Protein AF-A0A7C7A3R4-F1 (afdb_monomer)

Sequence (360 aa):
MLKSVQILVIKTVILSIIGATFTALFFKLKKKDFIFCIVISSLLIIAVLSLVYISYDIKAFDKPEYFGTLKAAPWLIGIWNKGLSQINELGQQLKDMSDGILAVFSKMDNIISTEKSMARVLHVSDIHNNPAAFDFMEQIIKNFNVDFVIDTGDITDYGTFLEDMVIKKLSQLPVDYVFVAGNHDSPKTLELLETIDNVTILNGEITTIKGISILGFSDPGSAAADIDSTSETDIMKLNLKIREKLYSLNQMPDILAVHNPKSTESISGLVPIILNGHVHKASLKEENNSLTINAGTTGAAGIRGIQCKGDTPYSAILLYFKKSENLEKPQLFAADIIKISNIKAGFQVERIFFEQEDVR

Secondary structure (DSSP, 8-state):
-HHHHHHHHHHHHHHHHHHHHHHHHHTT--HHHHHHHHHHHHHHHHHHHHHHHHH--GGGGGS----GGGGGHHHHHHIIIIIHHHHHHHHHHHHHHHHHHHHHHHHHHTTTTT-TTEEEEEEE---TT-HHHHHHHHHHHHHHT--EEEE-S---SS--TTTHHHHGGGGGSSSEEEE---SS--HHHHHHHTTSTTEEE-SSSEEEETTEEEEEE--GGGGSSSTT---HHHHHHHHHHHHHHHHH-SS--SEEEES-GGGGTTTBTTBSEEEE-SS---EEEEETTEEEEE---TTTTHHHHTTSS----EEEEEEEEE--TT-SS-EEEEEEEEEE--TTT-EEEEEEE-------

pLDDT: mean 80.14, std 15.33, range [35.78, 98.62]

Foldseek 3Di:
DVVVVVVVVVVVVVVLVVVLVVVCVVVVDDPVVSVVSVVVSVVVVCVVVVVCVVPDDPCVVVPDCDDDQCNCVVVLVVCVVPLVVVLVLLLVLVVVCLVVVLVVVVVVCVVPVPDPFKAKEKEAEQQQLRLSLLSVVLSCCVSVVHAEYEYLENNHNQQHPSSLVSVVSVLVRPHAYEYAYEQNHAVVNVVSQVVRPRYDYAPQDWDADSQATEHEHHQPNRHDNGGPPHDPVSLCVLLVSNVVSLVPDPDAGQEYRHADVSSCPVVQQSHQEYEYEDVLDFDWDHDNNHIYTYFRHSNLNPVVNVVDPAQSWRWMKMWMWGDDPPDPGTDTAKIWIWTGRDSPPDIDIDMDGDDDPDPD

Mean predicted aligned error: 12.9 Å

Solvent-accessible surface area (backbone atoms only — not comparable to full-atom values): 19155 Å² total; per-residue (Å²): 110,73,69,61,53,51,52,49,55,52,51,54,52,52,52,50,53,50,52,53,51,52,52,40,63,74,69,67,55,53,76,69,58,48,53,50,52,52,53,53,52,50,52,51,50,51,51,52,52,47,51,49,58,74,71,58,58,77,71,51,71,82,62,72,87,52,70,74,90,50,49,55,53,69,54,53,57,45,42,62,65,49,42,59,58,52,37,55,52,49,57,55,48,48,62,60,42,45,62,58,48,51,59,57,42,55,63,57,36,75,78,58,76,82,58,94,50,58,48,31,37,37,33,33,11,27,24,27,60,28,69,56,32,54,60,53,48,51,48,50,37,65,76,64,61,40,57,31,36,41,33,17,18,17,55,32,70,74,38,46,85,82,57,53,72,56,59,60,55,58,72,70,50,98,40,46,36,35,36,16,40,8,37,27,20,16,61,63,47,49,60,52,46,70,74,32,91,50,47,46,78,29,76,70,50,78,47,72,56,98,68,43,34,34,29,18,39,49,27,70,12,17,78,36,94,53,66,71,66,60,46,75,67,48,41,52,50,49,28,52,51,52,52,54,51,59,73,72,45,95,64,79,45,54,30,40,36,27,8,53,60,81,39,43,69,89,45,58,52,73,39,50,27,36,40,22,19,80,74,59,53,65,47,78,48,78,43,70,83,10,40,38,37,28,17,6,8,30,15,23,62,14,69,57,28,78,73,44,98,56,76,53,34,30,19,32,28,41,36,33,25,40,43,51,96,90,42,97,47,54,41,66,40,35,38,33,46,39,39,39,53,40,98,87,73,53,78,46,76,49,79,46,78,49,84,71,87,77,86,126

Radius of gyration: 29.55 Å; Cα contacts (8 Å, |Δi|>4): 620; chains: 1; bounding box: 67×34×101 Å

Structure (mmCIF, N/CA/C/O backbone):
data_AF-A0A7C7A3R4-F1
#
_entry.id   AF-A0A7C7A3R4-F1
#
loop_
_atom_site.group_PDB
_atom_site.id
_atom_site.type_symbol
_atom_site.label_atom_id
_atom_site.label_alt_id
_atom_site.label_comp_id
_atom_site.label_asym_id
_atom_site.label_entity_id
_atom_site.label_seq_id
_atom_site.pdbx_PDB_ins_code
_atom_site.Cartn_x
_atom_site.Cartn_y
_atom_site.Cartn_z
_atom_site.occupancy
_atom_site.B_iso_or_equiv
_atom_site.auth_seq_id
_atom_site.auth_comp_id
_atom_site.auth_asym_id
_atom_site.auth_atom_id
_atom_site.pdbx_PDB_model_num
ATOM 1 N N . MET A 1 1 ? 34.053 -6.103 -30.815 1.00 57.53 1 MET A N 1
ATOM 2 C CA . MET A 1 1 ? 33.780 -4.766 -31.391 1.00 57.53 1 MET A CA 1
ATOM 3 C C . MET A 1 1 ? 34.768 -4.379 -32.496 1.00 57.53 1 MET A C 1
ATOM 5 O O . MET A 1 1 ? 34.323 -4.171 -33.616 1.00 57.53 1 MET A O 1
ATOM 9 N N . LEU A 1 2 ? 36.088 -4.360 -32.242 1.00 64.50 2 LEU A N 1
ATOM 10 C CA . LEU A 1 2 ? 37.103 -3.895 -33.212 1.00 64.50 2 LEU A CA 1
ATOM 11 C C . LEU A 1 2 ? 37.061 -4.617 -34.579 1.00 64.50 2 LEU A C 1
ATOM 13 O O . LEU A 1 2 ? 37.096 -3.970 -35.621 1.00 64.50 2 LEU A O 1
ATOM 17 N N . LYS A 1 3 ? 36.897 -5.950 -34.581 1.00 72.88 3 LYS A N 1
ATOM 18 C CA . LYS A 1 3 ? 36.765 -6.752 -35.815 1.00 72.88 3 LYS A CA 1
ATOM 19 C C . LYS A 1 3 ? 35.529 -6.380 -36.645 1.00 72.88 3 LYS A C 1
ATOM 21 O O . LYS A 1 3 ? 35.614 -6.322 -37.865 1.00 72.88 3 LYS A O 1
ATOM 26 N N . SER A 1 4 ? 34.393 -6.110 -36.003 1.00 71.31 4 SER A N 1
ATOM 27 C CA . SER A 1 4 ? 33.142 -5.771 -36.697 1.00 71.31 4 SER A CA 1
ATOM 28 C C . SER A 1 4 ? 33.230 -4.405 -37.381 1.00 71.31 4 SER A C 1
ATOM 30 O O . SER A 1 4 ? 32.786 -4.258 -38.516 1.00 71.31 4 SER A O 1
ATOM 32 N N . VAL A 1 5 ? 33.875 -3.435 -36.724 1.00 74.88 5 VAL A N 1
ATOM 33 C CA . VAL A 1 5 ? 34.141 -2.102 -37.289 1.00 74.88 5 VAL A CA 1
ATOM 34 C C . VAL A 1 5 ? 35.107 -2.194 -38.472 1.00 74.88 5 VAL A C 1
ATOM 36 O O . VAL A 1 5 ? 34.843 -1.618 -39.522 1.00 74.88 5 VAL A O 1
ATOM 39 N N . GLN A 1 6 ? 36.183 -2.979 -38.352 1.00 76.06 6 GLN A N 1
ATOM 40 C CA . GLN A 1 6 ? 37.125 -3.209 -39.454 1.00 76.06 6 GLN A CA 1
ATOM 41 C C . GLN A 1 6 ? 36.442 -3.829 -40.680 1.00 76.06 6 GLN A C 1
ATOM 43 O O . GLN A 1 6 ? 36.659 -3.375 -41.801 1.00 76.06 6 GLN A O 1
ATOM 48 N N . ILE A 1 7 ? 35.573 -4.825 -40.475 1.00 81.38 7 ILE A N 1
ATOM 49 C CA . ILE A 1 7 ? 34.812 -5.456 -41.561 1.00 81.38 7 ILE A CA 1
ATOM 50 C C . ILE A 1 7 ? 33.879 -4.446 -42.238 1.00 81.38 7 ILE A C 1
ATOM 52 O O . ILE A 1 7 ? 33.785 -4.443 -43.465 1.00 81.38 7 ILE A O 1
ATOM 56 N N . LEU A 1 8 ? 33.206 -3.588 -41.464 1.00 79.06 8 LEU A N 1
ATOM 57 C CA . LEU A 1 8 ? 32.327 -2.555 -42.008 1.00 79.06 8 LEU A CA 1
ATOM 58 C C . LEU A 1 8 ? 33.113 -1.561 -42.870 1.00 79.06 8 LEU A C 1
ATOM 60 O O . LEU A 1 8 ? 32.740 -1.336 -44.015 1.00 79.06 8 LEU A O 1
ATOM 64 N N . VAL A 1 9 ? 34.235 -1.037 -42.365 1.00 80.62 9 VAL A N 1
ATOM 65 C CA . VAL A 1 9 ? 35.088 -0.090 -43.104 1.00 80.62 9 VAL A CA 1
ATOM 66 C C . VAL A 1 9 ? 35.589 -0.708 -44.411 1.00 80.62 9 VAL A C 1
ATOM 68 O O . VAL A 1 9 ? 35.461 -0.091 -45.467 1.00 80.62 9 VAL A O 1
ATOM 71 N N . ILE A 1 10 ? 36.088 -1.948 -44.370 1.00 83.06 10 ILE A N 1
ATOM 72 C CA . ILE A 1 10 ? 36.570 -2.653 -45.567 1.0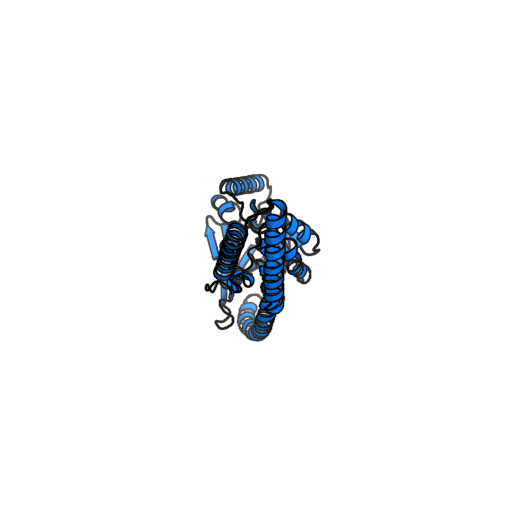0 83.06 10 ILE A CA 1
ATOM 73 C C . ILE A 1 10 ? 35.439 -2.836 -46.589 1.00 83.06 10 ILE A C 1
ATOM 75 O O . ILE A 1 10 ? 35.627 -2.537 -47.769 1.00 83.06 10 ILE A O 1
ATOM 79 N N . LYS A 1 11 ? 34.250 -3.277 -46.153 1.00 83.06 11 LYS A N 1
ATOM 80 C CA . LYS A 1 11 ? 33.089 -3.445 -47.044 1.00 83.06 11 LYS A CA 1
ATOM 81 C C . LYS A 1 11 ? 32.663 -2.125 -47.682 1.00 83.06 11 LYS A C 1
ATOM 83 O O . LYS A 1 11 ? 32.420 -2.098 -48.886 1.00 83.06 11 LYS A O 1
ATOM 88 N N . THR A 1 12 ? 32.611 -1.041 -46.909 1.00 81.50 12 THR A N 1
ATOM 89 C CA . THR A 1 12 ? 32.225 0.286 -47.407 1.00 81.50 12 THR A CA 1
ATOM 90 C C . THR A 1 12 ? 33.220 0.804 -48.443 1.00 81.50 12 THR A C 1
ATOM 92 O O . THR A 1 12 ? 32.803 1.313 -49.483 1.00 81.50 12 THR A O 1
ATOM 95 N N . VAL A 1 13 ? 34.526 0.619 -48.221 1.00 81.06 13 VAL A N 1
ATOM 96 C CA . VAL A 1 13 ? 35.567 1.001 -49.191 1.00 81.06 13 VAL A CA 1
ATOM 97 C C . VAL A 1 13 ? 35.437 0.193 -50.485 1.00 81.06 13 VAL A C 1
ATOM 99 O O . VAL A 1 13 ? 35.436 0.777 -51.568 1.00 81.06 13 VAL A O 1
ATOM 102 N N . ILE A 1 14 ? 35.256 -1.130 -50.396 1.00 84.69 14 ILE A N 1
ATOM 103 C CA . ILE A 1 14 ? 35.092 -1.997 -51.575 1.00 84.69 14 ILE A CA 1
ATOM 104 C C . ILE 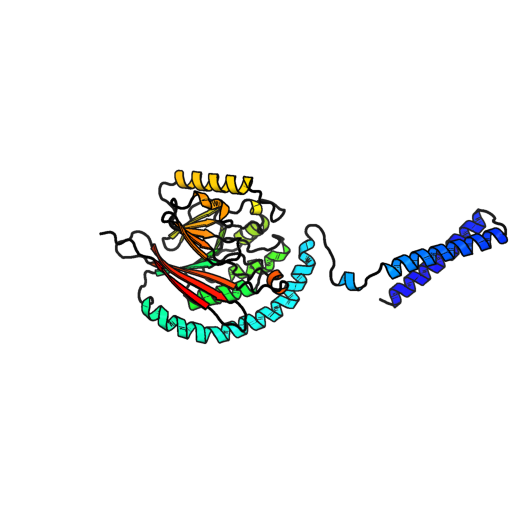A 1 14 ? 33.848 -1.601 -52.382 1.00 84.69 14 ILE A C 1
ATOM 106 O O . ILE A 1 14 ? 33.938 -1.407 -53.593 1.00 84.69 14 ILE A O 1
ATOM 110 N N . LEU A 1 15 ? 32.699 -1.433 -51.721 1.00 83.50 15 LEU A N 1
ATOM 111 C CA . LEU A 1 15 ? 31.449 -1.024 -52.372 1.00 83.50 15 LEU A CA 1
ATOM 112 C C . LEU A 1 15 ? 31.576 0.342 -53.051 1.00 83.50 15 LEU A C 1
ATOM 114 O O . LEU A 1 15 ? 31.077 0.527 -54.159 1.00 83.50 15 LEU A O 1
ATOM 118 N N . SER A 1 16 ? 32.295 1.272 -52.424 1.00 78.25 16 SER A N 1
ATOM 119 C CA . SER A 1 16 ? 32.530 2.606 -52.978 1.00 78.25 16 SER A CA 1
ATOM 120 C C . SER A 1 16 ? 33.387 2.563 -54.243 1.00 78.25 16 SER A C 1
ATOM 122 O O . SER A 1 16 ? 33.065 3.229 -55.225 1.00 78.25 16 SER A O 1
ATOM 124 N N . ILE A 1 17 ? 34.439 1.736 -54.261 1.00 80.25 17 ILE A N 1
ATOM 125 C CA . ILE A 1 17 ? 35.285 1.535 -55.448 1.00 80.25 17 ILE A CA 1
ATOM 126 C C . ILE A 1 17 ? 34.476 0.901 -56.586 1.00 80.25 17 ILE A C 1
ATOM 128 O O . ILE A 1 17 ? 34.570 1.347 -57.733 1.00 80.25 17 ILE A O 1
ATOM 132 N N . ILE A 1 18 ? 33.653 -0.106 -56.281 1.00 84.56 18 ILE A N 1
ATOM 133 C CA . ILE A 1 18 ? 32.793 -0.770 -57.271 1.00 84.56 18 ILE A CA 1
ATOM 134 C C . ILE A 1 18 ? 31.778 0.224 -57.850 1.00 84.56 18 ILE A C 1
ATOM 136 O O . ILE A 1 18 ? 31.660 0.326 -59.071 1.00 84.56 18 ILE A O 1
ATOM 140 N N . GLY A 1 19 ? 31.098 1.000 -57.002 1.00 80.88 19 GLY A N 1
ATOM 141 C CA . GLY A 1 19 ? 30.127 2.010 -57.430 1.00 80.88 19 GLY A CA 1
ATOM 142 C C . GLY A 1 19 ? 30.752 3.114 -58.288 1.00 80.88 19 GLY A C 1
ATOM 143 O O . GLY A 1 19 ? 30.212 3.460 -59.342 1.00 80.88 19 GLY A O 1
ATOM 144 N N . ALA A 1 20 ? 31.927 3.616 -57.896 1.00 74.94 20 ALA A N 1
ATOM 145 C CA . ALA A 1 20 ? 32.662 4.618 -58.669 1.00 74.94 20 ALA A CA 1
ATOM 146 C C . ALA A 1 20 ? 33.096 4.077 -60.042 1.00 74.94 20 ALA A C 1
ATOM 148 O O . ALA A 1 20 ? 32.944 4.758 -61.057 1.00 74.94 20 ALA A O 1
ATOM 149 N N . THR A 1 21 ? 33.577 2.831 -60.090 1.00 77.19 21 THR A N 1
ATOM 150 C CA . THR A 1 21 ? 33.995 2.169 -61.336 1.00 77.19 21 THR A CA 1
ATOM 151 C C . THR A 1 21 ? 32.805 1.924 -62.264 1.00 77.19 21 THR A C 1
ATOM 153 O O . THR A 1 21 ? 32.879 2.225 -63.455 1.00 77.19 21 THR A O 1
ATOM 156 N N . PHE A 1 22 ? 31.681 1.440 -61.728 1.00 82.19 22 PHE A N 1
ATOM 157 C CA . PHE A 1 22 ? 30.455 1.212 -62.493 1.00 82.19 22 PHE A CA 1
ATOM 158 C C . PHE A 1 22 ? 29.908 2.512 -63.096 1.00 82.19 22 PHE A C 1
ATOM 160 O O . PHE A 1 22 ? 29.629 2.577 -64.292 1.00 82.19 22 PHE A O 1
ATOM 167 N N . THR A 1 23 ? 29.841 3.577 -62.293 1.00 77.81 23 THR A N 1
ATOM 168 C CA . THR A 1 23 ? 29.380 4.900 -62.740 1.00 77.81 23 THR A CA 1
ATOM 169 C C . THR A 1 23 ? 30.282 5.458 -63.844 1.00 77.81 23 THR A C 1
ATOM 171 O O . THR A 1 23 ? 29.799 5.971 -64.853 1.00 77.81 23 THR A O 1
ATOM 174 N N . ALA A 1 24 ? 31.599 5.302 -63.707 1.00 74.38 24 ALA A N 1
ATOM 175 C CA . ALA A 1 24 ? 32.553 5.772 -64.704 1.00 74.38 24 ALA A CA 1
ATOM 176 C C . ALA A 1 24 ? 32.455 5.039 -66.047 1.00 74.38 24 ALA A C 1
ATOM 178 O O . ALA A 1 24 ? 32.579 5.670 -67.100 1.00 74.38 24 ALA A O 1
ATOM 179 N N . LEU A 1 25 ? 32.206 3.726 -66.010 1.00 78.69 25 LEU A N 1
ATOM 180 C CA . LEU A 1 25 ? 31.975 2.915 -67.203 1.00 78.69 25 LEU A CA 1
ATOM 181 C C . LEU A 1 25 ? 30.650 3.277 -67.883 1.00 78.69 25 LEU A C 1
ATOM 183 O O . LEU A 1 25 ? 30.613 3.402 -69.107 1.00 78.69 25 LEU A O 1
ATOM 187 N N . PHE A 1 26 ? 29.588 3.501 -67.104 1.00 81.88 26 PHE A N 1
ATOM 188 C CA . PHE A 1 26 ? 28.264 3.850 -67.622 1.00 81.88 26 PHE A CA 1
ATOM 189 C C . PHE A 1 26 ? 28.257 5.207 -68.344 1.00 81.88 26 PHE A C 1
ATOM 191 O O . PHE A 1 26 ? 27.720 5.324 -69.444 1.00 81.88 26 PHE A O 1
ATOM 198 N N . PHE A 1 27 ? 28.919 6.220 -67.774 1.00 81.25 27 PHE A N 1
ATOM 199 C CA . PHE A 1 27 ? 28.957 7.579 -68.329 1.00 81.25 27 PHE A CA 1
ATOM 200 C C . PHE A 1 27 ? 30.129 7.854 -69.290 1.00 81.25 27 PHE A C 1
ATOM 202 O O . PHE A 1 27 ? 30.255 8.975 -69.780 1.00 81.25 27 PHE A O 1
ATOM 209 N N . LYS A 1 28 ? 30.983 6.859 -69.589 1.00 80.31 28 LYS A N 1
ATOM 210 C CA . LYS A 1 28 ? 32.159 6.988 -70.481 1.00 80.31 28 LYS A CA 1
ATOM 211 C C . LYS A 1 28 ? 33.040 8.209 -70.153 1.00 80.31 28 LYS A C 1
ATOM 213 O O . LYS A 1 28 ? 33.447 8.961 -71.042 1.00 80.31 28 LYS A O 1
ATOM 218 N N . LEU A 1 29 ? 33.321 8.419 -68.866 1.00 76.81 29 LEU A N 1
ATOM 219 C CA . LEU A 1 29 ? 34.055 9.593 -68.381 1.00 76.81 29 LEU A CA 1
ATOM 220 C C . LEU A 1 29 ? 35.504 9.629 -68.900 1.00 76.81 29 LEU A C 1
ATOM 222 O O . LEU A 1 29 ? 36.170 8.598 -69.032 1.00 76.81 29 LEU A O 1
ATOM 226 N N . LYS A 1 30 ? 36.031 10.833 -69.163 1.00 79.25 30 LYS A N 1
ATOM 227 C CA . LYS A 1 30 ? 37.451 11.017 -69.508 1.00 79.25 30 LYS A CA 1
ATOM 228 C C . LYS A 1 30 ? 38.319 10.765 -68.268 1.00 79.25 30 LYS A C 1
ATOM 230 O O . LYS A 1 30 ? 37.888 10.984 -67.139 1.00 79.25 30 LYS A O 1
ATOM 235 N N . LYS A 1 31 ? 39.589 10.377 -68.465 1.00 75.50 31 LYS A N 1
ATOM 236 C CA . LYS A 1 31 ? 40.527 10.044 -67.365 1.00 75.50 31 LYS A CA 1
ATOM 237 C C . LYS A 1 31 ? 40.628 11.126 -66.275 1.00 75.50 31 LYS A C 1
ATOM 239 O O . LYS A 1 31 ? 40.792 10.784 -65.112 1.00 75.50 31 LYS A O 1
ATOM 244 N N . LYS A 1 32 ? 40.531 12.411 -66.639 1.00 76.69 32 LYS A N 1
ATOM 245 C CA . LYS A 1 32 ? 40.580 13.533 -65.682 1.00 76.69 32 LYS A CA 1
ATOM 246 C C . LYS A 1 32 ? 39.324 13.604 -64.804 1.00 76.69 32 LYS A C 1
ATOM 248 O O . LYS A 1 32 ? 39.450 13.736 -63.591 1.00 76.69 32 LYS A O 1
ATOM 253 N N . ASP A 1 33 ? 38.149 13.435 -65.403 1.00 76.94 33 ASP A N 1
ATOM 254 C CA . ASP A 1 33 ? 36.859 13.478 -64.701 1.00 76.94 33 ASP A CA 1
ATOM 255 C C . ASP A 1 33 ? 36.708 12.270 -63.765 1.00 76.94 33 ASP A C 1
ATOM 257 O O . ASP A 1 33 ? 36.219 12.393 -62.647 1.00 76.94 33 ASP A O 1
ATOM 261 N N . PHE A 1 34 ? 37.239 11.113 -64.175 1.00 76.00 34 PHE A N 1
ATOM 262 C CA . PHE A 1 34 ? 37.281 9.908 -63.346 1.00 76.00 34 PHE A CA 1
ATOM 263 C C . PHE A 1 34 ? 38.105 10.089 -62.063 1.00 76.00 34 PHE A C 1
ATOM 265 O O . PHE A 1 34 ? 37.649 9.730 -60.977 1.00 76.00 34 PHE A O 1
ATOM 272 N N . ILE A 1 35 ? 39.300 10.684 -62.170 1.00 77.88 35 ILE A N 1
ATOM 273 C CA . ILE A 1 35 ? 40.152 10.970 -61.005 1.00 77.88 35 ILE A CA 1
ATOM 274 C C . ILE A 1 35 ? 39.441 11.945 -60.059 1.00 77.88 35 ILE A C 1
ATOM 276 O O . ILE A 1 35 ? 39.448 11.739 -58.847 1.00 77.88 35 ILE A O 1
ATOM 280 N N . PHE A 1 36 ? 38.777 12.967 -60.603 1.00 80.62 36 PHE A N 1
ATOM 281 C CA . PHE A 1 36 ? 38.034 13.940 -59.803 1.00 80.62 36 PHE A CA 1
ATOM 282 C C . PHE A 1 36 ? 36.870 13.293 -59.032 1.00 80.62 36 PHE A C 1
ATOM 284 O O . PHE A 1 36 ? 36.724 13.524 -57.831 1.00 80.62 36 PHE A O 1
ATOM 291 N N . CYS A 1 37 ? 36.103 12.403 -59.672 1.00 76.81 37 CYS A N 1
ATOM 292 C CA . CYS A 1 37 ? 35.034 11.645 -59.017 1.00 76.81 37 CYS A CA 1
ATOM 293 C C . CYS A 1 37 ? 35.547 10.735 -57.890 1.00 76.81 37 CYS A C 1
ATOM 295 O O . CYS A 1 37 ? 34.909 10.660 -56.839 1.00 76.81 37 CYS A O 1
ATOM 297 N N . ILE A 1 38 ? 36.695 10.070 -58.070 1.00 79.31 38 ILE A N 1
ATOM 298 C CA . ILE A 1 38 ? 37.307 9.236 -57.019 1.00 79.31 38 ILE A CA 1
ATOM 299 C C . ILE A 1 38 ? 37.697 10.087 -55.808 1.00 79.31 38 ILE A C 1
ATOM 301 O O . ILE A 1 38 ? 37.416 9.699 -54.672 1.00 79.31 38 ILE A O 1
ATOM 305 N N . VAL A 1 39 ? 38.323 11.244 -56.039 1.00 81.94 39 VAL A N 1
ATOM 306 C CA . VAL A 1 39 ? 38.777 12.134 -54.960 1.00 81.94 39 VAL A CA 1
ATOM 307 C C . VAL A 1 39 ? 37.588 12.674 -54.170 1.00 81.94 39 VAL A C 1
ATOM 309 O O . VAL A 1 39 ? 37.584 12.576 -52.944 1.00 81.94 39 VAL A O 1
ATOM 312 N N . ILE A 1 40 ? 36.548 13.164 -54.853 1.00 83.06 40 ILE A N 1
ATOM 313 C CA . ILE A 1 40 ? 35.325 13.653 -54.197 1.00 83.06 40 ILE A CA 1
ATOM 314 C C . ILE A 1 40 ? 34.637 12.537 -53.409 1.00 83.06 40 ILE A C 1
ATOM 316 O O . ILE A 1 40 ? 34.275 12.740 -52.252 1.00 83.06 40 ILE A O 1
ATOM 320 N N . SER A 1 41 ? 34.487 11.350 -54.002 1.00 79.12 41 SER A N 1
ATOM 321 C CA . SER A 1 41 ? 33.821 10.224 -53.335 1.00 79.12 41 SER A CA 1
ATOM 322 C C . SER A 1 41 ? 34.591 9.780 -52.090 1.00 79.12 41 SER A C 1
ATOM 324 O O . SER A 1 41 ? 33.994 9.532 -51.047 1.00 79.12 41 SER A O 1
ATOM 326 N N . SER A 1 42 ? 35.924 9.749 -52.168 1.00 80.19 42 SER A N 1
ATOM 327 C CA . SER A 1 42 ? 36.784 9.403 -51.032 1.00 80.19 42 SER A CA 1
ATOM 328 C C . SER A 1 42 ? 36.690 10.439 -49.912 1.00 80.19 42 SER A C 1
ATOM 330 O O . SER A 1 42 ? 36.552 10.066 -48.749 1.00 80.19 42 SER A O 1
ATOM 332 N N . LEU A 1 43 ? 36.701 11.733 -50.251 1.00 85.25 43 LEU A N 1
ATOM 333 C CA . LEU A 1 43 ? 36.514 12.819 -49.283 1.00 85.25 43 LEU A CA 1
ATOM 334 C C . LEU A 1 43 ? 35.151 12.736 -48.592 1.00 85.25 43 LEU A C 1
ATOM 336 O O . LEU A 1 43 ? 35.078 12.883 -47.375 1.00 85.25 43 LEU A O 1
ATOM 340 N N . LEU A 1 44 ? 34.088 12.450 -49.347 1.00 85.00 44 LEU A N 1
ATOM 341 C CA . LEU A 1 44 ? 32.741 12.303 -48.800 1.00 85.00 44 LEU A CA 1
ATOM 342 C C . LEU A 1 44 ? 32.658 11.127 -47.818 1.00 85.00 44 LEU A C 1
ATOM 344 O O . LEU A 1 44 ? 32.112 11.273 -46.728 1.00 85.00 44 LEU A O 1
ATOM 348 N N . ILE A 1 45 ? 33.242 9.978 -48.167 1.00 83.94 45 ILE A N 1
ATOM 349 C CA . ILE A 1 45 ? 33.270 8.795 -47.294 1.00 83.94 45 ILE A CA 1
ATOM 350 C C . ILE A 1 45 ? 34.044 9.088 -46.010 1.00 83.94 45 ILE A C 1
ATOM 352 O O . ILE A 1 45 ? 33.567 8.760 -44.925 1.00 83.94 45 ILE A O 1
ATOM 356 N N . ILE A 1 46 ? 35.212 9.728 -46.113 1.00 85.00 46 ILE A N 1
ATOM 357 C CA . ILE A 1 46 ? 36.010 10.114 -44.944 1.00 85.00 46 ILE A CA 1
ATOM 358 C C . ILE A 1 46 ? 35.219 11.083 -44.060 1.00 85.00 46 ILE A C 1
ATOM 360 O O . ILE A 1 46 ? 35.211 10.910 -42.842 1.00 85.00 46 ILE A O 1
ATOM 364 N N . ALA A 1 47 ? 34.520 12.058 -44.647 1.00 87.00 47 ALA A N 1
ATOM 365 C CA . ALA A 1 47 ? 33.707 13.014 -43.903 1.00 87.00 47 ALA A CA 1
ATOM 366 C C . ALA A 1 47 ? 32.560 12.324 -43.147 1.00 87.00 47 ALA A C 1
ATOM 368 O O . ALA A 1 47 ? 32.399 12.549 -41.949 1.00 87.00 47 ALA A O 1
ATOM 369 N N . VAL A 1 48 ? 31.816 11.431 -43.808 1.00 87.00 48 VAL A N 1
ATOM 370 C CA . VAL A 1 48 ? 30.716 10.674 -43.186 1.00 87.00 48 VAL A CA 1
ATOM 371 C C . VAL A 1 48 ? 31.234 9.738 -42.093 1.00 87.00 48 VAL A C 1
ATOM 373 O O . VAL A 1 48 ? 30.694 9.733 -40.990 1.00 87.00 48 VAL A O 1
ATOM 376 N N . LEU A 1 49 ? 32.305 8.979 -42.350 1.00 84.12 49 LEU A N 1
ATOM 377 C CA . LEU A 1 49 ? 32.893 8.087 -41.346 1.00 84.12 49 LEU A CA 1
ATOM 378 C C . LEU A 1 49 ? 33.445 8.860 -40.146 1.00 84.12 49 LEU A C 1
ATOM 380 O O . LEU A 1 49 ? 33.306 8.397 -39.018 1.00 84.12 49 LEU A O 1
ATOM 384 N N . SER A 1 50 ? 34.026 10.040 -40.370 1.00 84.19 50 SER A N 1
ATOM 385 C CA . SER A 1 50 ? 34.518 10.901 -39.288 1.00 84.19 50 SER A CA 1
ATOM 386 C C . SER A 1 50 ? 33.370 11.475 -38.462 1.00 84.19 50 SER A C 1
ATOM 388 O O . SER A 1 50 ? 33.450 11.462 -37.240 1.00 84.19 50 SER A O 1
ATOM 390 N N . LEU A 1 51 ? 32.278 11.915 -39.099 1.00 87.75 51 LEU A N 1
ATOM 391 C CA . LEU A 1 51 ? 31.062 12.360 -38.408 1.00 87.75 51 LEU A CA 1
ATOM 392 C C . LEU A 1 51 ? 30.469 11.250 -37.543 1.00 87.75 51 LEU A C 1
ATOM 394 O O . LEU A 1 51 ? 30.150 11.495 -36.383 1.00 87.75 51 LEU A O 1
ATOM 398 N N . VAL A 1 52 ? 30.368 10.028 -38.074 1.00 85.06 52 VAL A N 1
ATOM 399 C CA . VAL A 1 52 ? 29.913 8.862 -37.304 1.00 85.06 52 VAL A CA 1
ATOM 400 C C . VAL A 1 52 ? 30.875 8.581 -36.156 1.00 85.06 52 VAL A C 1
ATOM 402 O O . VAL A 1 52 ? 30.430 8.439 -35.031 1.00 85.06 52 VAL A O 1
ATOM 405 N N . TYR A 1 53 ? 32.187 8.563 -36.392 1.00 83.06 53 TYR A N 1
ATOM 406 C CA . TYR A 1 53 ? 33.168 8.299 -35.337 1.00 83.06 53 TYR A CA 1
ATOM 407 C C . TYR A 1 53 ? 33.136 9.344 -34.211 1.00 83.06 53 TYR A C 1
ATOM 409 O O . TYR A 1 53 ? 33.239 8.981 -33.045 1.00 83.06 53 TYR A O 1
ATOM 417 N N . ILE A 1 54 ? 32.965 10.628 -34.547 1.00 86.00 54 ILE A N 1
ATOM 418 C CA . ILE A 1 54 ? 32.884 11.726 -33.571 1.00 86.00 54 ILE A CA 1
ATOM 419 C C . ILE A 1 54 ? 31.560 11.688 -32.796 1.00 86.00 54 ILE A C 1
ATOM 421 O O . ILE A 1 54 ? 31.545 11.988 -31.607 1.00 86.00 54 ILE A O 1
ATOM 425 N N . SER A 1 55 ? 30.454 11.335 -33.456 1.00 84.19 55 SER A N 1
ATOM 426 C CA . SER A 1 55 ? 29.125 11.254 -32.829 1.00 84.19 55 SER A CA 1
ATOM 427 C C . SER A 1 55 ? 28.867 9.935 -32.092 1.00 84.19 55 SER A C 1
ATOM 429 O O . SER A 1 55 ? 27.919 9.846 -31.314 1.00 84.19 55 SER A O 1
ATOM 431 N N . TYR A 1 56 ? 29.688 8.908 -32.319 1.00 80.56 56 TYR A N 1
ATOM 432 C CA . TYR A 1 56 ? 29.504 7.584 -31.738 1.00 80.56 56 TYR A CA 1
ATOM 433 C C . TYR A 1 56 ? 30.050 7.512 -30.309 1.00 80.56 56 TYR A C 1
ATOM 435 O O . TYR A 1 56 ? 31.252 7.361 -30.088 1.00 80.56 56 TYR A O 1
ATOM 443 N N . ASP A 1 57 ? 29.147 7.558 -29.332 1.00 79.25 57 ASP A N 1
ATOM 444 C CA . ASP A 1 57 ? 29.470 7.352 -27.922 1.00 79.25 57 ASP A CA 1
ATOM 445 C C . ASP A 1 57 ? 29.169 5.907 -27.494 1.00 79.25 57 ASP A C 1
ATOM 447 O O . ASP A 1 57 ? 28.018 5.489 -27.387 1.00 79.25 57 ASP A O 1
ATOM 451 N N . ILE A 1 58 ? 30.218 5.130 -27.209 1.00 75.56 58 ILE A N 1
ATOM 452 C CA . ILE A 1 58 ? 30.084 3.754 -26.698 1.00 75.56 58 ILE A CA 1
ATOM 453 C C . ILE A 1 58 ? 29.392 3.742 -25.329 1.00 75.56 58 ILE A C 1
ATOM 455 O O . ILE A 1 58 ? 28.662 2.800 -25.030 1.00 75.56 58 ILE A O 1
ATOM 459 N N . LYS A 1 59 ? 29.576 4.788 -24.515 1.00 75.00 59 LYS A N 1
ATOM 460 C CA . LYS A 1 59 ? 28.969 4.879 -23.182 1.00 75.00 59 LYS A CA 1
ATOM 461 C C . LYS A 1 59 ? 27.462 5.111 -23.244 1.00 75.00 59 LYS A C 1
ATOM 463 O O . LYS A 1 59 ? 26.776 4.865 -22.258 1.00 75.00 59 LYS A O 1
ATOM 468 N N . ALA A 1 60 ? 26.919 5.519 -24.393 1.00 70.81 60 ALA A N 1
ATOM 469 C CA . ALA A 1 60 ? 25.475 5.628 -24.578 1.00 70.81 60 ALA A CA 1
ATOM 470 C C . ALA A 1 60 ? 24.770 4.262 -24.450 1.00 70.81 60 ALA A C 1
ATOM 472 O O . ALA A 1 60 ? 23.630 4.199 -23.998 1.00 70.81 60 ALA A O 1
ATOM 473 N N . PHE A 1 61 ? 25.458 3.152 -24.753 1.00 69.12 61 PHE A N 1
ATOM 474 C CA . PHE A 1 61 ? 24.915 1.800 -24.565 1.00 69.12 61 PHE A CA 1
ATOM 475 C C . PHE A 1 61 ? 24.793 1.382 -23.096 1.00 69.12 61 PHE A C 1
ATOM 477 O O . PHE A 1 61 ? 24.062 0.438 -22.805 1.00 69.12 61 PHE A O 1
ATOM 484 N N . ASP A 1 62 ? 25.450 2.090 -22.174 1.00 66.25 62 ASP A N 1
ATOM 485 C CA . ASP A 1 62 ? 25.280 1.865 -20.736 1.00 66.25 62 ASP A CA 1
ATOM 486 C C . ASP A 1 62 ? 23.964 2.481 -20.217 1.00 66.25 62 ASP A C 1
ATOM 488 O O . ASP A 1 62 ? 23.517 2.151 -19.117 1.00 66.25 62 ASP A O 1
ATOM 492 N N . LYS A 1 63 ? 23.330 3.375 -20.996 1.00 65.50 63 LYS A N 1
ATOM 493 C CA . LYS A 1 63 ? 22.055 4.037 -20.670 1.00 65.50 63 LYS A CA 1
ATOM 494 C C . LYS A 1 63 ? 21.101 4.065 -21.876 1.00 65.50 63 LYS A C 1
ATOM 496 O O . LYS A 1 63 ? 20.794 5.141 -22.385 1.00 65.50 63 LYS A O 1
ATOM 501 N N . PRO A 1 64 ? 20.633 2.901 -22.352 1.00 68.38 64 PRO A N 1
ATOM 502 C CA . PRO A 1 64 ? 19.689 2.847 -23.460 1.00 68.38 64 PRO A CA 1
ATOM 503 C C . PRO A 1 64 ? 18.352 3.493 -23.067 1.00 68.38 64 PRO A C 1
ATOM 505 O O . PRO A 1 64 ? 17.738 3.114 -22.068 1.00 68.38 64 PRO A O 1
ATOM 508 N N . GLU A 1 65 ? 17.895 4.454 -23.867 1.00 63.81 65 GLU A N 1
ATOM 509 C CA . GLU A 1 65 ? 16.556 5.028 -23.750 1.00 63.81 65 GLU A CA 1
ATOM 510 C C . GLU A 1 65 ? 15.567 4.179 -24.553 1.00 63.81 65 GLU A C 1
ATOM 512 O O . GLU A 1 65 ? 15.746 3.948 -25.751 1.00 63.81 65 GLU A O 1
ATOM 517 N N . TYR A 1 66 ? 14.522 3.697 -23.883 1.00 69.12 66 TYR A N 1
ATOM 518 C CA . TYR A 1 66 ? 13.445 2.933 -24.505 1.00 69.12 66 TYR A CA 1
ATOM 519 C C . TYR A 1 66 ? 12.144 3.732 -24.457 1.00 69.12 66 TYR A C 1
ATOM 521 O O . TYR A 1 66 ? 11.886 4.474 -23.509 1.00 69.12 66 TYR A O 1
ATOM 529 N N . PHE A 1 67 ? 11.305 3.536 -25.470 1.00 61.91 67 PHE A N 1
ATOM 530 C CA . PHE A 1 67 ? 10.003 4.187 -25.594 1.00 61.91 67 PHE A CA 1
ATOM 531 C C . PHE A 1 67 ? 8.867 3.175 -25.407 1.00 61.91 67 PHE A C 1
ATOM 533 O O . PHE A 1 67 ? 9.028 1.980 -25.672 1.00 61.91 67 PHE A O 1
ATOM 540 N N . GLY A 1 68 ? 7.707 3.664 -24.965 1.00 64.94 68 GLY A N 1
ATOM 541 C CA . GLY A 1 68 ? 6.519 2.841 -24.732 1.00 64.94 68 GLY A CA 1
ATOM 542 C C . GLY A 1 68 ? 6.724 1.798 -23.630 1.00 64.94 68 GLY A C 1
ATOM 543 O O . GLY A 1 68 ? 7.413 2.043 -22.641 1.00 64.94 68 GLY A O 1
ATOM 544 N N . THR A 1 69 ? 6.157 0.607 -23.816 1.00 61.75 69 THR A N 1
ATOM 545 C CA . THR A 1 69 ? 6.155 -0.484 -22.821 1.00 61.75 69 THR A CA 1
ATOM 546 C C . THR A 1 69 ? 7.544 -1.021 -22.461 1.00 61.75 69 THR A C 1
ATOM 548 O O . THR A 1 69 ? 7.703 -1.666 -21.430 1.00 61.75 69 THR A O 1
ATOM 551 N N . LEU A 1 70 ? 8.570 -0.744 -23.274 1.00 63.38 70 LEU A N 1
ATOM 552 C CA . LEU A 1 70 ? 9.951 -1.163 -23.015 1.00 63.38 70 LEU A CA 1
ATOM 553 C C . LEU A 1 70 ? 10.735 -0.177 -22.139 1.00 63.38 70 LEU A C 1
ATOM 555 O O . LEU A 1 70 ? 11.872 -0.470 -21.774 1.00 63.38 70 LEU A O 1
ATOM 559 N N . LYS A 1 71 ? 10.139 0.960 -21.752 1.00 68.38 71 LYS A N 1
ATOM 560 C CA . LYS A 1 71 ? 10.751 1.942 -20.839 1.00 68.38 71 LYS A CA 1
ATOM 561 C C . LYS A 1 71 ? 11.193 1.315 -19.503 1.00 68.38 71 LYS A C 1
ATOM 563 O O . LYS A 1 71 ? 12.196 1.742 -18.938 1.00 68.38 71 LYS A O 1
ATOM 568 N N . ALA A 1 72 ? 10.512 0.257 -19.051 1.00 62.59 72 ALA A N 1
ATOM 569 C CA . ALA A 1 72 ? 10.827 -0.481 -17.823 1.00 62.59 72 ALA A CA 1
ATOM 570 C C . ALA A 1 72 ? 11.969 -1.519 -17.963 1.00 62.59 72 ALA A C 1
ATOM 572 O O . ALA A 1 72 ? 12.491 -2.007 -16.961 1.00 62.59 72 ALA A O 1
ATOM 573 N N . ALA A 1 73 ? 12.402 -1.863 -19.182 1.00 67.50 73 ALA A N 1
ATOM 574 C CA . ALA A 1 73 ? 13.367 -2.944 -19.419 1.00 67.50 73 ALA A CA 1
ATOM 575 C C . ALA A 1 73 ? 14.737 -2.760 -18.723 1.00 67.50 73 ALA A C 1
ATOM 577 O O . ALA A 1 73 ? 15.188 -3.689 -18.046 1.00 67.50 73 ALA A O 1
ATOM 578 N N . PRO A 1 74 ? 15.420 -1.599 -18.821 1.00 66.62 74 PRO A N 1
ATOM 579 C CA . PRO A 1 74 ? 16.703 -1.418 -18.142 1.00 66.62 74 PRO A CA 1
ATOM 580 C C . PRO A 1 74 ? 16.545 -1.335 -16.617 1.00 66.62 74 PRO A C 1
ATOM 582 O O . PRO A 1 74 ? 17.463 -1.719 -15.891 1.00 66.62 74 PRO A O 1
ATOM 585 N N . TRP A 1 75 ? 15.378 -0.901 -16.124 1.00 65.62 75 TRP A N 1
ATOM 586 C CA . TRP A 1 75 ? 15.055 -0.907 -14.697 1.00 65.62 75 TRP A CA 1
ATOM 587 C C . TRP A 1 75 ? 15.002 -2.339 -14.141 1.00 65.62 75 TRP A C 1
ATOM 589 O O . TRP A 1 75 ? 15.733 -2.612 -13.192 1.00 65.62 75 TRP A O 1
ATOM 599 N N . LEU A 1 76 ? 14.291 -3.281 -14.779 1.00 66.00 76 LEU A N 1
ATOM 600 C CA . LEU A 1 76 ? 14.215 -4.699 -14.357 1.00 66.00 76 LEU A CA 1
ATOM 601 C C . LEU A 1 76 ? 15.573 -5.389 -14.259 1.00 66.00 76 LEU A C 1
ATOM 603 O O . LEU A 1 76 ? 15.854 -6.097 -13.291 1.00 66.00 76 LEU A O 1
ATOM 607 N N . ILE A 1 77 ? 16.436 -5.166 -15.254 1.00 66.38 77 ILE A N 1
ATOM 608 C CA . ILE A 1 77 ? 17.810 -5.688 -15.248 1.00 66.38 77 ILE A CA 1
ATOM 609 C C . ILE A 1 77 ? 18.575 -5.121 -14.041 1.00 66.38 77 ILE A C 1
ATOM 611 O O . ILE A 1 77 ? 19.355 -5.824 -13.395 1.00 66.38 77 ILE A O 1
ATOM 615 N N . GLY A 1 78 ? 18.315 -3.856 -13.699 1.00 64.56 78 GLY A N 1
ATOM 616 C CA . GLY A 1 78 ? 18.804 -3.213 -12.486 1.00 64.56 78 GLY A CA 1
ATOM 617 C C . GLY A 1 78 ? 18.301 -3.872 -11.198 1.00 64.56 78 GLY A C 1
ATOM 618 O O . GLY A 1 78 ? 19.117 -4.095 -10.305 1.00 64.56 78 GLY A O 1
ATOM 619 N N . ILE A 1 79 ? 17.014 -4.229 -11.100 1.00 61.88 79 ILE A N 1
ATOM 620 C CA . ILE A 1 79 ? 16.442 -4.932 -9.930 1.00 61.88 79 ILE A CA 1
ATOM 621 C C . ILE A 1 79 ? 17.115 -6.276 -9.732 1.00 61.88 79 ILE A C 1
ATOM 623 O O . ILE A 1 79 ? 17.524 -6.597 -8.622 1.00 61.88 79 ILE A O 1
ATOM 627 N N . TRP A 1 80 ? 17.259 -7.058 -10.800 1.00 63.16 80 TRP A N 1
ATOM 628 C CA . TRP A 1 80 ? 17.849 -8.385 -10.691 1.00 63.16 80 TRP A CA 1
ATOM 629 C C . TRP A 1 80 ? 19.289 -8.302 -10.182 1.00 63.16 80 TRP A C 1
ATOM 631 O O . TRP A 1 80 ? 19.670 -8.999 -9.247 1.00 63.16 80 TRP A O 1
ATOM 641 N N . ASN A 1 81 ? 20.081 -7.385 -10.740 1.00 60.38 81 ASN A N 1
ATOM 642 C CA . ASN A 1 81 ? 21.495 -7.273 -10.396 1.00 60.38 81 ASN A CA 1
ATOM 643 C C . ASN A 1 81 ? 21.748 -6.572 -9.050 1.00 60.38 81 ASN A C 1
ATOM 645 O O . ASN A 1 81 ? 22.639 -6.991 -8.317 1.00 60.38 81 ASN A O 1
ATOM 649 N N . LYS A 1 82 ? 21.005 -5.503 -8.719 1.00 56.47 82 LYS A N 1
ATOM 650 C CA . LYS A 1 82 ? 21.217 -4.703 -7.493 1.00 56.47 82 LYS A CA 1
ATOM 651 C C . LYS A 1 82 ? 20.301 -5.100 -6.341 1.00 56.47 82 LYS A C 1
ATOM 653 O O . LYS A 1 82 ? 20.753 -5.117 -5.196 1.00 56.47 82 LYS A O 1
ATOM 658 N N . GLY A 1 83 ? 19.048 -5.439 -6.640 1.00 54.53 83 GLY A N 1
ATOM 659 C CA . GLY A 1 83 ? 18.072 -5.910 -5.663 1.00 54.53 83 GLY 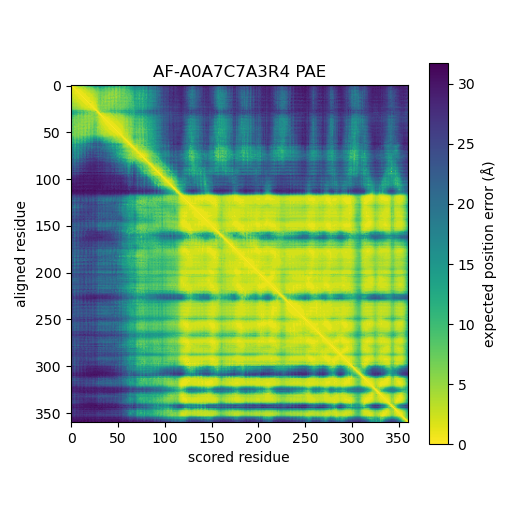A CA 1
ATOM 660 C C . GLY A 1 83 ? 18.596 -7.145 -4.947 1.00 54.53 83 GLY A C 1
ATOM 661 O O . GLY A 1 83 ? 18.722 -7.104 -3.735 1.00 54.53 83 GLY A O 1
ATOM 662 N N . LEU A 1 84 ? 19.043 -8.185 -5.661 1.00 56.47 84 LEU A N 1
ATOM 663 C CA . LEU A 1 84 ? 19.576 -9.401 -5.021 1.00 56.47 84 LEU A CA 1
ATOM 664 C C . LEU A 1 84 ? 20.753 -9.131 -4.065 1.00 56.47 84 LEU A C 1
ATOM 666 O O . LEU A 1 84 ? 20.830 -9.749 -3.006 1.00 56.47 84 LEU A O 1
ATOM 670 N N . SER A 1 85 ? 21.647 -8.190 -4.391 1.00 55.66 85 SER A N 1
ATOM 671 C CA . SER A 1 85 ? 22.765 -7.837 -3.502 1.00 55.66 85 SER A CA 1
ATOM 672 C C . SER A 1 85 ? 22.336 -7.056 -2.254 1.00 55.66 85 SER A C 1
ATOM 674 O O . SER A 1 85 ? 22.815 -7.358 -1.167 1.00 55.66 85 SER A O 1
ATOM 676 N N . GLN A 1 86 ? 21.414 -6.094 -2.381 1.00 53.03 86 GLN A N 1
ATOM 677 C CA . GLN A 1 86 ? 20.946 -5.284 -1.245 1.00 53.03 86 GLN A CA 1
ATOM 678 C C . GLN A 1 86 ? 19.901 -6.013 -0.386 1.00 53.03 86 GLN A C 1
ATOM 680 O O . GLN A 1 86 ? 19.848 -5.791 0.818 1.00 53.03 86 GLN A O 1
ATOM 685 N N . ILE A 1 87 ? 19.121 -6.925 -0.979 1.00 53.94 87 ILE A N 1
ATOM 686 C CA . ILE A 1 87 ? 18.193 -7.836 -0.288 1.00 53.94 87 ILE A CA 1
ATOM 687 C C . ILE A 1 87 ? 18.964 -8.754 0.660 1.00 53.94 87 ILE A C 1
ATOM 689 O O . ILE A 1 87 ? 18.551 -8.934 1.801 1.00 53.94 87 ILE A O 1
ATOM 693 N N . ASN A 1 88 ? 20.104 -9.298 0.222 1.00 54.78 88 ASN A N 1
ATOM 694 C CA . ASN A 1 88 ? 20.929 -10.139 1.087 1.00 54.78 88 ASN A CA 1
ATOM 695 C C . ASN A 1 88 ? 21.504 -9.348 2.272 1.00 54.78 88 ASN A C 1
ATOM 697 O O . ASN A 1 88 ? 21.530 -9.866 3.383 1.00 54.78 88 ASN A O 1
ATOM 701 N N . GLU A 1 89 ? 21.913 -8.092 2.070 1.00 57.09 89 GLU A N 1
ATOM 702 C CA . GLU A 1 89 ? 22.421 -7.246 3.159 1.00 57.09 89 GLU A CA 1
ATOM 703 C C . GLU A 1 89 ? 21.310 -6.822 4.134 1.00 57.09 89 GLU A C 1
ATOM 705 O O . GLU A 1 89 ? 21.472 -6.983 5.344 1.00 57.09 89 GLU A O 1
ATOM 710 N N . LEU A 1 90 ? 20.155 -6.366 3.632 1.00 54.56 90 LEU A N 1
ATOM 711 C CA . LEU A 1 90 ? 19.028 -5.961 4.474 1.00 54.56 90 LEU A CA 1
ATOM 712 C C . LEU A 1 90 ? 18.389 -7.154 5.193 1.00 54.56 90 LEU A C 1
ATOM 714 O O . LEU A 1 90 ? 18.149 -7.067 6.388 1.00 54.56 90 LEU A O 1
ATOM 718 N N . GLY A 1 91 ? 18.136 -8.272 4.509 1.00 54.09 91 GLY A N 1
ATOM 719 C CA . GLY A 1 91 ? 17.535 -9.463 5.114 1.00 54.09 91 GLY A CA 1
ATOM 720 C C . GLY A 1 91 ? 18.410 -10.057 6.220 1.00 54.09 91 GLY A C 1
ATOM 721 O O . GLY A 1 91 ? 17.904 -10.456 7.269 1.00 54.09 91 GLY A O 1
ATOM 722 N N . GLN A 1 92 ? 19.731 -10.051 6.029 1.00 57.34 92 GLN A N 1
ATOM 723 C CA . GLN A 1 92 ? 20.675 -10.551 7.024 1.00 57.34 92 GLN A CA 1
ATOM 724 C C . GLN A 1 92 ? 20.816 -9.596 8.218 1.00 57.34 92 GLN A C 1
ATOM 726 O O . GLN A 1 92 ? 20.826 -10.051 9.356 1.00 57.34 92 GLN A O 1
ATOM 731 N N . GLN A 1 93 ? 20.812 -8.281 7.995 1.00 54.50 93 GLN A N 1
ATOM 732 C CA . GLN A 1 93 ? 20.922 -7.301 9.081 1.00 54.50 93 GLN A CA 1
ATOM 733 C C . GLN A 1 93 ? 19.601 -7.035 9.801 1.00 54.50 93 GLN A C 1
ATOM 735 O O . GLN A 1 93 ? 19.608 -6.792 11.000 1.00 54.50 93 GLN A O 1
ATOM 740 N N . LEU A 1 94 ? 18.459 -7.157 9.128 1.00 53.56 94 LEU A N 1
ATOM 741 C CA . LEU A 1 94 ? 17.153 -7.166 9.776 1.00 53.56 94 LEU A CA 1
ATOM 742 C C . LEU A 1 94 ? 16.986 -8.398 10.681 1.00 53.56 94 LEU A C 1
ATOM 744 O O . LEU A 1 94 ? 16.441 -8.284 11.775 1.00 53.56 94 LEU A O 1
ATOM 748 N N . LYS A 1 95 ? 17.524 -9.558 10.277 1.00 55.91 95 LYS A N 1
ATOM 749 C CA . LYS A 1 95 ? 17.600 -10.751 11.133 1.00 55.91 95 LYS A CA 1
ATOM 750 C C . LYS A 1 95 ? 18.477 -10.523 12.373 1.00 55.91 95 LYS A C 1
ATOM 752 O O . LYS A 1 95 ? 18.161 -11.066 13.425 1.00 55.91 95 LYS A O 1
ATOM 757 N N . ASP A 1 96 ? 19.509 -9.688 12.272 1.00 55.16 96 ASP A N 1
ATOM 758 C CA . ASP A 1 96 ? 20.361 -9.300 13.406 1.00 55.16 96 ASP A CA 1
ATOM 759 C C . ASP A 1 96 ? 19.737 -8.168 14.260 1.00 55.16 96 ASP A C 1
ATOM 761 O O . ASP A 1 96 ? 19.930 -8.113 15.474 1.00 55.16 96 ASP A O 1
ATOM 765 N N . MET A 1 97 ? 18.937 -7.274 13.660 1.00 52.19 97 MET A N 1
ATOM 766 C CA . MET A 1 97 ? 18.177 -6.225 14.361 1.00 52.19 97 MET A CA 1
ATOM 767 C C . MET A 1 97 ? 16.920 -6.770 15.046 1.00 52.19 97 MET A C 1
ATOM 769 O O . MET A 1 97 ? 16.502 -6.209 16.055 1.00 52.19 97 MET A O 1
ATOM 773 N N . SER A 1 98 ? 16.347 -7.865 14.538 1.00 46.50 98 SER A N 1
ATOM 774 C CA . SER A 1 98 ? 15.207 -8.598 15.105 1.00 46.50 98 SER A CA 1
ATOM 775 C C . SER A 1 98 ? 15.389 -8.881 16.596 1.00 46.50 98 SER A C 1
ATOM 777 O O . SER A 1 98 ? 14.467 -8.656 17.373 1.00 46.50 98 SER A O 1
ATOM 779 N N . ASP A 1 99 ? 16.590 -9.268 17.028 1.00 53.91 99 ASP A N 1
ATOM 780 C CA . ASP A 1 99 ? 16.862 -9.556 18.441 1.00 53.91 99 ASP A CA 1
ATOM 781 C C . ASP A 1 99 ? 16.838 -8.282 19.314 1.00 53.91 99 ASP A C 1
ATOM 783 O O . ASP A 1 99 ? 16.357 -8.299 20.449 1.00 53.91 99 ASP A O 1
ATOM 787 N N . GLY A 1 100 ? 17.295 -7.146 18.774 1.00 54.41 100 GLY A N 1
ATOM 788 C CA . GLY A 1 100 ? 17.235 -5.838 19.441 1.00 54.41 100 GLY A CA 1
ATOM 789 C C . GLY A 1 100 ? 15.833 -5.218 19.435 1.00 54.41 100 GLY A C 1
ATOM 790 O O . GLY A 1 100 ? 15.418 -4.610 20.422 1.00 54.41 100 GLY A O 1
ATOM 791 N N . ILE A 1 101 ? 15.084 -5.427 18.350 1.00 54.06 101 ILE A N 1
ATOM 792 C CA . ILE A 1 101 ? 13.676 -5.052 18.184 1.00 54.06 101 ILE A CA 1
ATOM 793 C C . ILE A 1 101 ? 12.844 -5.838 19.202 1.00 54.06 101 ILE A C 1
ATOM 795 O O . ILE A 1 101 ? 12.223 -5.228 20.068 1.00 54.06 101 ILE A O 1
ATOM 799 N N . LEU A 1 102 ? 12.927 -7.171 19.222 1.00 52.78 102 LEU A N 1
ATOM 800 C CA . LEU A 1 102 ? 12.246 -8.020 20.207 1.00 52.78 102 LEU A CA 1
ATOM 801 C C . LEU A 1 102 ? 12.560 -7.613 21.657 1.00 52.78 102 LEU A C 1
ATOM 803 O O . LEU A 1 102 ? 11.677 -7.670 22.510 1.00 52.78 102 LEU A O 1
ATOM 807 N N . ALA A 1 103 ? 13.773 -7.145 21.964 1.00 56.97 103 ALA A N 1
ATOM 808 C CA . ALA A 1 103 ? 14.132 -6.687 23.310 1.00 56.97 103 ALA A CA 1
ATOM 809 C C . ALA A 1 103 ? 13.488 -5.341 23.710 1.00 56.97 103 ALA A C 1
ATOM 811 O O . ALA A 1 103 ? 13.095 -5.166 24.867 1.00 56.97 103 ALA A O 1
ATOM 812 N N . VAL A 1 104 ? 13.369 -4.386 22.782 1.00 58.75 104 VAL A N 1
ATOM 813 C CA . VAL A 1 104 ? 12.678 -3.106 23.030 1.00 58.75 104 VAL A CA 1
ATOM 814 C C . VAL A 1 104 ? 11.162 -3.314 23.049 1.00 58.75 104 VAL A C 1
ATOM 816 O O . VAL A 1 104 ? 10.486 -2.810 23.948 1.00 58.75 104 VAL A O 1
ATOM 819 N N . PHE A 1 105 ? 10.632 -4.131 22.134 1.00 56.91 105 PHE A N 1
ATOM 820 C CA . PHE A 1 105 ? 9.200 -4.403 22.041 1.00 56.91 105 PHE A CA 1
ATOM 821 C C . PHE A 1 105 ? 8.685 -5.336 23.111 1.00 56.91 105 PHE A C 1
ATOM 823 O O . PHE A 1 105 ? 7.636 -5.031 23.642 1.00 56.91 105 PHE A O 1
ATOM 830 N N . SER A 1 106 ? 9.398 -6.382 23.534 1.00 55.88 106 SER A N 1
ATOM 831 C CA . SER A 1 106 ? 8.945 -7.226 24.658 1.00 55.88 106 SER A CA 1
ATOM 832 C C . SER A 1 106 ? 8.702 -6.415 25.938 1.00 55.88 106 SER A C 1
ATOM 834 O O . SER A 1 106 ? 7.821 -6.742 26.733 1.00 55.88 106 SER A O 1
ATOM 836 N N . LYS A 1 107 ? 9.421 -5.299 26.125 1.00 55.47 107 LYS A N 1
ATOM 837 C CA . LYS A 1 107 ? 9.161 -4.350 27.216 1.00 55.47 107 LYS A CA 1
ATOM 838 C C . LYS A 1 107 ? 7.911 -3.493 26.996 1.00 55.47 107 LYS A C 1
ATOM 840 O O . LYS A 1 107 ? 7.235 -3.191 27.974 1.00 55.47 107 LYS A O 1
ATOM 845 N N . MET A 1 108 ? 7.595 -3.119 25.756 1.00 55.75 108 MET A N 1
ATOM 846 C CA . MET A 1 108 ? 6.373 -2.379 25.403 1.00 55.75 108 MET A CA 1
ATOM 847 C C . MET A 1 108 ? 5.140 -3.290 25.320 1.00 55.75 108 MET A C 1
ATOM 849 O O . MET A 1 108 ? 4.044 -2.879 25.687 1.00 55.75 108 MET A O 1
ATOM 853 N N . ASP A 1 109 ? 5.311 -4.536 24.890 1.00 50.88 109 ASP A N 1
ATOM 854 C CA . ASP A 1 109 ? 4.279 -5.560 24.818 1.00 50.88 109 ASP A CA 1
ATOM 855 C C . ASP A 1 109 ? 3.882 -6.030 26.204 1.00 50.88 109 ASP A C 1
ATOM 857 O O . ASP A 1 109 ? 2.705 -6.270 26.408 1.00 50.88 109 ASP A O 1
ATOM 861 N N . ASN A 1 110 ? 4.757 -6.058 27.212 1.00 51.50 110 ASN A N 1
ATOM 862 C CA . ASN A 1 110 ? 4.314 -6.314 28.592 1.00 51.50 110 ASN A CA 1
ATOM 863 C C . ASN A 1 110 ? 3.223 -5.333 29.089 1.00 51.50 110 ASN A C 1
ATOM 865 O O . ASN A 1 110 ? 2.548 -5.632 30.069 1.00 51.50 110 ASN A O 1
ATOM 869 N N . ILE A 1 111 ? 3.016 -4.194 28.413 1.00 51.38 111 ILE A N 1
ATOM 870 C CA . ILE A 1 111 ? 1.956 -3.219 28.715 1.00 51.38 111 ILE A CA 1
ATOM 871 C C . ILE A 1 111 ? 0.631 -3.557 27.989 1.00 51.38 111 ILE A C 1
ATOM 873 O O . ILE A 1 111 ? -0.425 -3.120 28.431 1.00 51.38 111 ILE A O 1
ATOM 877 N N . ILE A 1 112 ? 0.653 -4.352 26.908 1.00 51.66 112 ILE A N 1
ATOM 878 C CA . ILE A 1 112 ? -0.505 -4.592 26.012 1.00 51.66 112 ILE A CA 1
ATOM 879 C C . ILE A 1 112 ? -0.853 -6.092 25.829 1.00 51.66 112 ILE A C 1
ATOM 881 O O . ILE A 1 112 ? -2.005 -6.459 25.609 1.00 51.66 112 ILE A O 1
ATOM 885 N N . SER A 1 113 ? 0.128 -6.986 25.944 1.00 46.38 113 SER A N 1
ATOM 886 C CA . SER A 1 113 ? 0.122 -8.392 25.489 1.00 46.38 113 SER A CA 1
ATOM 887 C C . SER A 1 113 ? -0.781 -9.363 26.260 1.00 46.38 113 SER A C 1
ATOM 889 O O . SER A 1 113 ? -0.783 -10.557 25.966 1.00 46.38 113 SER A O 1
ATOM 891 N N . THR A 1 114 ? -1.598 -8.891 27.200 1.00 47.50 114 THR A N 1
ATOM 892 C CA . THR A 1 114 ? -2.546 -9.749 27.933 1.00 47.50 114 THR A CA 1
ATOM 893 C C . THR A 1 114 ? -3.988 -9.682 27.436 1.00 47.50 114 THR A C 1
ATOM 895 O O . THR A 1 114 ? -4.794 -10.525 27.834 1.00 47.50 114 THR A O 1
ATOM 898 N N . GLU A 1 115 ? -4.335 -8.779 26.515 1.00 55.34 115 GLU A N 1
ATOM 899 C CA . GLU A 1 115 ? -5.710 -8.691 26.016 1.00 55.34 115 GLU A CA 1
ATOM 900 C C . GLU A 1 115 ? -5.914 -9.489 24.720 1.00 55.34 115 GLU A C 1
ATOM 902 O O . GLU A 1 115 ? -5.541 -9.075 23.623 1.00 55.34 115 GLU A O 1
ATOM 907 N N . LYS A 1 116 ? -6.573 -10.650 24.840 1.00 56.62 116 LYS A N 1
ATOM 908 C CA . LYS A 1 116 ? -6.999 -11.520 23.722 1.00 56.62 116 LYS A CA 1
ATOM 909 C C . LYS A 1 116 ? -7.928 -10.840 22.693 1.00 56.62 116 LYS A C 1
ATOM 911 O O . LYS A 1 116 ? -8.277 -11.478 21.705 1.00 56.62 116 LYS A O 1
ATOM 916 N N . SER A 1 117 ? -8.355 -9.596 22.915 1.00 72.69 117 SER A N 1
ATOM 917 C CA . SER A 1 117 ? -9.353 -8.871 22.114 1.00 72.69 117 SER A CA 1
ATOM 918 C C . SER A 1 117 ? -8.777 -7.761 21.219 1.00 72.69 117 SER A C 1
ATOM 920 O O . SER A 1 117 ? -9.535 -6.920 20.728 1.00 72.69 117 SER A O 1
ATOM 922 N N . MET A 1 118 ? -7.458 -7.738 20.998 1.00 85.31 118 MET A N 1
ATOM 923 C CA . MET A 1 118 ? -6.798 -6.735 20.157 1.00 85.31 118 MET A CA 1
ATOM 924 C C . MET A 1 118 ? -6.550 -7.242 18.730 1.00 85.31 118 MET A C 1
ATOM 926 O O . MET A 1 118 ? -5.877 -8.256 18.551 1.00 85.31 118 MET A O 1
ATOM 930 N N . ALA A 1 119 ? -7.046 -6.502 17.737 1.00 91.88 119 ALA A N 1
ATOM 931 C CA . ALA A 1 119 ? -6.733 -6.684 16.322 1.00 91.88 119 ALA A CA 1
ATOM 932 C C . ALA A 1 119 ? -5.574 -5.764 15.910 1.00 91.88 119 ALA A C 1
ATOM 934 O O . ALA A 1 119 ? -5.554 -4.583 16.263 1.00 91.88 119 ALA A O 1
ATOM 935 N N . ARG A 1 120 ? -4.604 -6.301 15.170 1.00 94.00 120 ARG A N 1
ATOM 936 C CA . ARG A 1 120 ? -3.388 -5.598 14.738 1.00 94.00 120 ARG A CA 1
ATOM 937 C C . ARG A 1 120 ? -3.371 -5.471 13.223 1.00 94.00 120 ARG A C 1
ATOM 939 O O . ARG A 1 120 ? -3.355 -6.479 12.523 1.00 94.00 120 ARG A O 1
ATOM 946 N N . VAL A 1 121 ? -3.359 -4.241 12.726 1.00 97.62 121 VAL A N 1
ATOM 947 C CA . VAL A 1 121 ? -3.474 -3.936 11.297 1.00 97.62 121 VAL A CA 1
ATOM 948 C C . VAL A 1 121 ? -2.216 -3.232 10.832 1.00 97.62 121 VAL A C 1
ATOM 950 O O . VAL A 1 121 ? -1.878 -2.168 11.345 1.00 97.62 121 VAL A O 1
ATOM 953 N N . LEU A 1 122 ? -1.515 -3.813 9.865 1.00 97.94 122 LEU A N 1
ATOM 954 C CA . LEU A 1 122 ? -0.345 -3.174 9.274 1.00 97.94 122 LEU A CA 1
ATOM 955 C C . LEU A 1 122 ? -0.781 -2.308 8.089 1.00 97.94 122 LEU A C 1
ATOM 957 O O . LEU A 1 122 ? -1.300 -2.827 7.108 1.00 97.94 122 LEU A O 1
ATOM 961 N N . HIS A 1 123 ? -0.563 -0.999 8.171 1.00 98.44 123 HIS A N 1
ATOM 962 C CA . HIS A 1 123 ? -0.764 -0.051 7.078 1.00 98.44 123 HIS A CA 1
ATOM 963 C C . HIS A 1 123 ? 0.554 0.181 6.332 1.00 98.44 123 HIS A C 1
ATOM 965 O O . HIS A 1 123 ? 1.552 0.618 6.917 1.00 98.44 123 HIS A O 1
ATOM 971 N N . VAL A 1 124 ? 0.541 -0.121 5.036 1.00 97.69 124 VAL A N 1
ATOM 972 C CA . VAL A 1 124 ? 1.658 0.058 4.100 1.00 97.69 124 VAL A CA 1
ATOM 973 C C . VAL A 1 124 ? 1.213 0.863 2.886 1.00 97.69 124 VAL A C 1
ATOM 975 O O . VAL A 1 124 ? 0.019 1.040 2.650 1.00 97.69 124 VAL A O 1
ATOM 978 N N . SER A 1 125 ? 2.184 1.400 2.154 1.00 96.12 125 SER A N 1
ATOM 979 C CA . SER A 1 125 ? 1.944 2.134 0.911 1.00 96.12 125 SER A CA 1
ATOM 980 C C . SER A 1 125 ? 3.244 2.310 0.131 1.00 96.12 125 SER A C 1
ATOM 982 O O . SER A 1 125 ? 4.333 2.226 0.714 1.00 96.12 125 SER A O 1
ATOM 984 N N . ASP A 1 126 ? 3.142 2.618 -1.161 1.00 93.62 126 ASP A N 1
ATOM 985 C CA . ASP A 1 126 ? 4.244 3.102 -1.996 1.00 93.62 126 ASP A CA 1
ATOM 986 C C . ASP A 1 126 ? 5.447 2.137 -1.969 1.00 93.62 126 ASP A C 1
ATOM 988 O O . ASP A 1 126 ? 6.578 2.500 -1.604 1.00 93.62 126 ASP A O 1
ATOM 992 N N . ILE A 1 127 ? 5.179 0.867 -2.302 1.00 91.38 127 ILE A N 1
ATOM 993 C CA . ILE A 1 127 ? 6.166 -0.222 -2.376 1.00 91.38 127 ILE A CA 1
ATOM 994 C C . ILE A 1 127 ? 7.044 -0.080 -3.628 1.00 91.38 127 ILE A C 1
ATOM 996 O O . ILE A 1 127 ? 8.236 -0.403 -3.565 1.00 91.38 127 ILE A O 1
ATOM 1000 N N . HIS A 1 128 ? 6.496 0.415 -4.747 1.00 88.31 128 HIS A N 1
ATOM 1001 C CA . HIS A 1 128 ? 7.226 0.699 -5.995 1.00 88.31 128 HIS A CA 1
ATOM 1002 C C . HIS A 1 128 ? 8.136 -0.463 -6.446 1.00 88.31 128 HIS A C 1
ATOM 1004 O O . HIS A 1 128 ? 9.317 -0.291 -6.775 1.00 88.31 128 HIS A O 1
ATOM 1010 N N . ASN A 1 129 ? 7.590 -1.682 -6.400 1.00 82.56 129 ASN A N 1
ATOM 1011 C CA . ASN A 1 129 ? 8.250 -2.966 -6.670 1.00 82.56 129 ASN A CA 1
ATOM 1012 C C . ASN A 1 129 ? 9.548 -3.232 -5.903 1.00 82.56 129 ASN A C 1
ATOM 1014 O O . ASN A 1 129 ? 10.386 -4.010 -6.371 1.00 82.56 129 ASN A O 1
ATOM 1018 N N . ASN A 1 130 ? 9.769 -2.602 -4.753 1.00 80.62 130 ASN A N 1
ATOM 1019 C CA . ASN A 1 130 ? 10.953 -2.887 -3.963 1.00 80.62 130 ASN A CA 1
ATOM 1020 C C . ASN A 1 130 ? 10.825 -4.277 -3.307 1.00 80.62 130 ASN A C 1
ATOM 1022 O O . ASN A 1 130 ? 10.020 -4.440 -2.390 1.00 80.62 130 ASN A O 1
ATOM 1026 N N . PRO A 1 131 ? 11.627 -5.292 -3.692 1.00 78.31 131 PRO A N 1
ATOM 1027 C CA . PRO A 1 131 ? 11.461 -6.634 -3.142 1.00 78.31 131 PRO A CA 1
ATOM 1028 C C . PRO A 1 131 ? 11.798 -6.718 -1.647 1.00 78.31 131 PRO A C 1
ATOM 1030 O O . PRO A 1 131 ? 11.288 -7.605 -0.969 1.00 78.31 131 PRO A O 1
ATOM 1033 N N . ALA A 1 132 ? 12.628 -5.801 -1.137 1.00 76.56 132 ALA A N 1
ATOM 1034 C CA . ALA A 1 132 ? 12.968 -5.708 0.281 1.00 76.56 132 ALA A CA 1
ATOM 1035 C C . ALA A 1 132 ? 11.779 -5.265 1.153 1.00 76.56 132 ALA A C 1
ATOM 1037 O O . ALA A 1 132 ? 11.747 -5.576 2.342 1.00 76.56 132 ALA A O 1
ATOM 1038 N N . ALA A 1 133 ? 10.782 -4.587 0.570 1.00 83.56 133 ALA A N 1
ATOM 1039 C CA . ALA A 1 133 ? 9.559 -4.215 1.276 1.00 83.56 133 ALA A CA 1
ATOM 1040 C C . ALA A 1 133 ? 8.787 -5.453 1.759 1.00 83.56 133 ALA A C 1
ATOM 1042 O O . ALA A 1 133 ? 8.220 -5.436 2.846 1.00 83.56 133 ALA A O 1
ATOM 1043 N N . PHE A 1 134 ? 8.805 -6.548 0.991 1.00 86.19 134 PHE A N 1
ATOM 1044 C CA . PHE A 1 134 ? 8.112 -7.789 1.350 1.00 86.19 134 PHE A CA 1
ATOM 1045 C C . PHE A 1 134 ? 8.768 -8.486 2.537 1.00 86.19 134 PHE A C 1
ATOM 1047 O O . PHE A 1 134 ? 8.065 -8.903 3.451 1.00 86.19 134 PHE A O 1
ATOM 1054 N N . ASP A 1 135 ? 10.100 -8.542 2.567 1.00 79.44 135 ASP A N 1
ATOM 1055 C CA . ASP A 1 135 ? 10.837 -9.113 3.698 1.00 79.44 135 ASP A CA 1
ATOM 1056 C C . ASP A 1 135 ? 10.647 -8.246 4.960 1.00 79.44 135 ASP A C 1
ATOM 1058 O O . ASP A 1 135 ? 10.472 -8.761 6.065 1.00 79.44 135 ASP A O 1
ATOM 1062 N N . PHE A 1 136 ? 10.622 -6.917 4.796 1.00 81.94 136 PHE A N 1
ATOM 1063 C CA . PHE A 1 136 ? 10.313 -5.972 5.871 1.00 81.94 136 PHE A CA 1
ATOM 1064 C C . PHE A 1 136 ? 8.892 -6.171 6.425 1.00 81.94 136 PHE A C 1
ATOM 1066 O O . PHE A 1 136 ? 8.719 -6.294 7.640 1.00 81.94 136 PHE A O 1
ATOM 1073 N N . MET A 1 137 ? 7.885 -6.276 5.551 1.00 89.75 137 MET A N 1
ATOM 1074 C CA . MET A 1 137 ? 6.506 -6.586 5.942 1.00 89.75 137 MET A CA 1
ATOM 1075 C C . MET A 1 137 ? 6.411 -7.941 6.640 1.00 89.75 137 MET A C 1
ATOM 1077 O O . MET A 1 137 ? 5.797 -8.029 7.699 1.00 89.75 137 MET A O 1
ATOM 1081 N N . GLU A 1 138 ? 7.038 -8.988 6.098 1.00 87.38 138 GLU A N 1
ATOM 1082 C CA . GLU A 1 138 ? 7.001 -10.338 6.668 1.00 87.38 138 GLU A CA 1
ATOM 1083 C C . GLU A 1 138 ? 7.532 -10.353 8.108 1.00 87.38 138 GLU A C 1
ATOM 1085 O O . GLU A 1 138 ? 6.950 -10.993 8.988 1.00 87.38 138 GLU A O 1
ATOM 1090 N N . GLN A 1 139 ? 8.609 -9.615 8.378 1.00 81.69 139 GLN A N 1
ATOM 1091 C CA . GLN A 1 139 ? 9.152 -9.500 9.727 1.00 81.69 139 GLN A CA 1
ATOM 1092 C C . GLN A 1 139 ? 8.225 -8.756 10.678 1.00 81.69 139 GLN A C 1
ATOM 1094 O O . GLN A 1 139 ? 8.054 -9.205 11.810 1.00 81.69 139 GLN A O 1
ATOM 1099 N N . ILE A 1 140 ? 7.604 -7.656 10.241 1.00 86.50 140 ILE A N 1
ATOM 1100 C CA . ILE A 1 140 ? 6.614 -6.960 11.071 1.00 86.50 140 ILE A CA 1
ATOM 1101 C C . ILE A 1 140 ? 5.432 -7.893 11.351 1.00 86.50 140 ILE A C 1
ATOM 1103 O O . ILE A 1 140 ? 5.033 -8.055 12.502 1.00 86.50 140 ILE A O 1
ATOM 1107 N N . ILE A 1 141 ? 4.919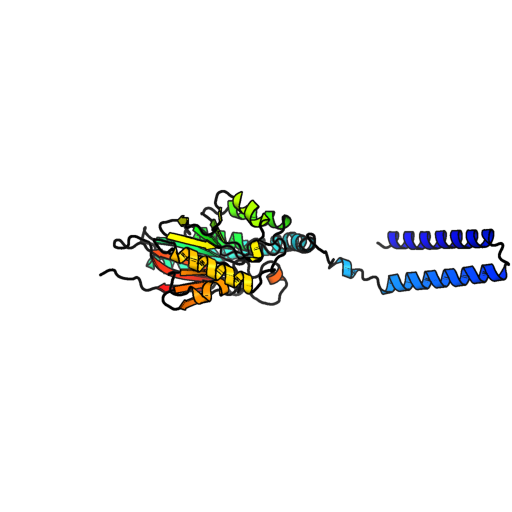 -8.571 10.323 1.00 89.94 141 ILE A N 1
ATOM 1108 C CA . ILE A 1 141 ? 3.786 -9.491 10.445 1.00 89.94 141 ILE A CA 1
ATOM 1109 C C . ILE A 1 141 ? 4.072 -10.580 11.480 1.00 89.94 141 ILE A C 1
ATOM 1111 O O . ILE A 1 141 ? 3.259 -10.802 12.379 1.00 89.94 141 ILE A O 1
ATOM 1115 N N . LYS A 1 142 ? 5.243 -11.221 11.393 1.00 85.38 142 LYS A N 1
ATOM 1116 C CA . LYS A 1 142 ? 5.648 -12.286 12.319 1.00 85.38 142 LYS A CA 1
ATOM 1117 C C . LYS A 1 142 ? 5.911 -11.773 13.731 1.00 85.38 142 LYS A C 1
ATOM 1119 O O . LYS A 1 142 ? 5.434 -12.382 14.682 1.00 85.38 142 LYS A O 1
ATOM 1124 N N . ASN A 1 143 ? 6.657 -10.678 13.873 1.00 79.25 143 ASN A N 1
ATOM 1125 C CA . ASN A 1 143 ? 7.115 -10.197 15.178 1.00 79.25 143 ASN A CA 1
ATOM 1126 C C . ASN A 1 143 ? 6.017 -9.497 15.980 1.00 79.25 143 ASN A C 1
ATOM 1128 O O . ASN A 1 143 ? 6.068 -9.511 17.204 1.00 79.25 143 ASN A O 1
ATOM 1132 N N . PHE A 1 144 ? 5.043 -8.891 15.301 1.00 82.19 144 PHE A N 1
ATOM 1133 C CA . PHE A 1 144 ? 3.951 -8.167 15.947 1.00 82.19 144 PHE A CA 1
ATOM 1134 C C . PHE A 1 144 ? 2.619 -8.910 15.890 1.00 82.19 144 PHE A C 1
ATOM 1136 O O . PHE A 1 144 ? 1.617 -8.351 16.322 1.00 82.19 144 PHE A O 1
ATOM 1143 N N . ASN A 1 145 ? 2.581 -10.143 15.372 1.00 87.69 145 ASN A N 1
ATOM 1144 C CA . ASN A 1 145 ? 1.348 -10.921 15.216 1.00 87.69 145 ASN A CA 1
ATOM 1145 C C . ASN A 1 145 ? 0.250 -10.111 14.507 1.00 87.69 145 ASN A C 1
ATOM 1147 O O . ASN A 1 145 ? -0.873 -10.002 15.004 1.00 87.69 145 ASN A O 1
ATOM 1151 N N . VAL A 1 146 ? 0.606 -9.496 13.377 1.00 93.06 146 VAL A N 1
ATOM 1152 C CA . VAL A 1 146 ? -0.337 -8.737 12.546 1.00 93.06 146 VAL A CA 1
ATOM 1153 C C . VAL A 1 146 ? -1.455 -9.670 12.086 1.00 93.06 146 VAL A C 1
ATOM 1155 O O . VAL A 1 146 ? -1.189 -10.794 11.669 1.00 93.06 146 VAL A O 1
ATOM 1158 N N . ASP A 1 147 ? -2.701 -9.207 12.167 1.00 94.81 147 ASP A N 1
ATOM 1159 C CA . ASP A 1 147 ? -3.872 -9.970 11.741 1.00 94.81 147 ASP A CA 1
ATOM 1160 C C . ASP A 1 147 ? -4.127 -9.836 10.236 1.00 94.81 147 ASP A C 1
ATOM 1162 O O . ASP A 1 147 ? -4.492 -10.819 9.597 1.00 94.81 147 ASP A O 1
ATOM 1166 N N . PHE A 1 148 ? -3.963 -8.630 9.685 1.00 97.62 148 PHE A N 1
ATOM 1167 C CA . PHE A 1 148 ? -4.093 -8.342 8.255 1.00 97.62 148 PHE A CA 1
ATOM 1168 C C . PHE A 1 148 ? -3.372 -7.042 7.871 1.00 97.62 148 PHE A C 1
ATOM 1170 O O . PHE A 1 148 ? -3.024 -6.221 8.728 1.00 97.62 148 PHE A O 1
ATOM 1177 N N . VAL A 1 149 ? -3.141 -6.863 6.573 1.00 98.25 149 VAL A N 1
ATOM 1178 C CA . VAL A 1 149 ? -2.482 -5.689 5.988 1.00 98.25 149 VAL A CA 1
ATOM 1179 C C . VAL A 1 149 ? -3.511 -4.838 5.246 1.00 98.25 149 VAL A C 1
ATOM 1181 O O . VAL A 1 149 ? -4.390 -5.383 4.583 1.00 98.25 149 VAL A O 1
ATOM 1184 N N . ILE A 1 150 ? -3.392 -3.513 5.336 1.00 98.62 150 ILE A N 1
ATOM 1185 C CA . ILE A 1 150 ? -4.033 -2.569 4.415 1.00 98.62 150 ILE A CA 1
ATOM 1186 C C . ILE A 1 150 ? -2.924 -1.863 3.635 1.00 98.62 150 ILE A C 1
ATOM 1188 O O . ILE A 1 150 ? -2.107 -1.155 4.222 1.00 98.62 150 ILE A O 1
ATOM 1192 N N . ASP A 1 151 ? -2.907 -2.050 2.323 1.00 98.06 151 ASP A N 1
ATOM 1193 C CA . ASP A 1 151 ? -2.029 -1.361 1.385 1.00 98.06 151 ASP A CA 1
ATOM 1194 C C . ASP A 1 151 ? -2.806 -0.268 0.647 1.00 98.06 151 ASP A C 1
ATOM 1196 O O . ASP A 1 151 ? -3.813 -0.534 -0.018 1.00 98.06 151 ASP A O 1
ATOM 1200 N N . THR A 1 152 ? -2.347 0.975 0.792 1.00 98.00 152 THR A N 1
ATOM 1201 C CA . THR A 1 152 ? -2.940 2.145 0.136 1.00 98.00 152 THR A CA 1
ATOM 1202 C C . THR A 1 152 ? -2.335 2.460 -1.229 1.00 98.00 152 THR A C 1
ATOM 1204 O O . THR A 1 152 ? -2.520 3.575 -1.704 1.00 98.00 152 THR A O 1
ATOM 1207 N N . GLY A 1 153 ? -1.671 1.505 -1.879 1.00 93.88 153 GLY A N 1
ATOM 1208 C CA . GLY A 1 153 ? -1.403 1.535 -3.317 1.00 93.88 153 GLY A CA 1
ATOM 1209 C C . GLY A 1 153 ? 0.017 1.929 -3.692 1.00 93.88 153 GLY A C 1
ATOM 1210 O O . GLY A 1 153 ? 0.879 2.114 -2.833 1.00 93.88 153 GLY A O 1
ATOM 1211 N N . ASP A 1 154 ? 0.250 2.050 -5.000 1.00 92.75 154 ASP A N 1
ATOM 1212 C CA . ASP A 1 154 ? 1.577 2.186 -5.605 1.00 92.75 154 ASP A CA 1
ATOM 1213 C C . ASP A 1 154 ? 2.469 0.984 -5.257 1.00 92.75 154 ASP A C 1
ATOM 1215 O O . ASP A 1 154 ? 3.619 1.094 -4.808 1.00 92.75 154 ASP A O 1
ATOM 1219 N N . ILE A 1 155 ? 1.913 -0.218 -5.463 1.00 90.56 155 ILE A N 1
ATOM 1220 C CA . ILE A 1 155 ? 2.696 -1.452 -5.372 1.00 90.56 155 ILE A CA 1
ATOM 1221 C C . ILE A 1 155 ? 3.646 -1.582 -6.564 1.00 90.56 155 ILE A C 1
ATOM 1223 O O . ILE A 1 155 ? 4.766 -2.084 -6.413 1.00 90.56 155 ILE A O 1
ATOM 1227 N N . THR A 1 156 ? 3.227 -1.072 -7.726 1.00 86.12 156 THR A N 1
ATOM 1228 C CA . THR A 1 156 ? 4.039 -0.972 -8.942 1.00 86.12 156 THR A CA 1
ATOM 1229 C C . THR A 1 156 ? 4.553 0.445 -9.192 1.00 86.12 156 THR A C 1
ATOM 1231 O O . THR A 1 156 ? 4.078 1.405 -8.607 1.00 86.12 156 THR A O 1
ATOM 1234 N N . ASP A 1 157 ? 5.570 0.561 -10.045 1.00 78.19 157 ASP A N 1
ATOM 1235 C CA . ASP A 1 157 ? 6.327 1.790 -10.327 1.00 78.19 157 ASP A CA 1
ATOM 1236 C C . ASP A 1 157 ? 6.067 2.229 -11.792 1.00 78.19 157 ASP A C 1
ATOM 1238 O O . ASP A 1 157 ? 6.065 3.422 -12.125 1.00 78.19 157 ASP A O 1
ATOM 1242 N N . TYR A 1 158 ? 5.823 1.237 -12.665 1.00 71.19 158 TYR A N 1
ATOM 1243 C CA . TYR A 1 158 ? 5.466 1.338 -14.078 1.00 71.19 158 TYR A CA 1
ATOM 1244 C C . TYR A 1 158 ? 4.241 0.485 -14.504 1.00 71.19 158 TYR A C 1
ATOM 1246 O O . TYR A 1 158 ? 3.938 0.453 -15.699 1.00 71.19 158 TYR A O 1
ATOM 1254 N N . GLY A 1 159 ? 3.501 -0.160 -13.592 1.00 61.91 159 GLY A N 1
ATOM 1255 C CA . GLY A 1 159 ? 2.226 -0.835 -13.900 1.00 61.91 159 GLY A CA 1
ATOM 1256 C C . GLY A 1 159 ? 2.254 -1.833 -15.076 1.00 61.91 159 GLY A C 1
ATOM 1257 O O . GLY A 1 159 ? 1.224 -2.075 -15.715 1.00 61.91 159 GLY A O 1
ATOM 1258 N N . THR A 1 160 ? 3.425 -2.370 -15.428 1.00 66.69 160 THR A N 1
ATOM 1259 C CA . THR A 1 160 ? 3.675 -3.235 -16.587 1.00 66.69 160 THR A CA 1
ATOM 1260 C C . THR A 1 160 ? 3.742 -4.714 -16.207 1.00 66.69 160 THR A C 1
ATOM 1262 O O . THR A 1 160 ? 4.191 -5.067 -15.127 1.00 66.69 160 THR A O 1
ATOM 1265 N N . PHE A 1 161 ? 3.444 -5.603 -17.166 1.00 60.09 161 PHE A N 1
ATOM 1266 C CA . PHE A 1 161 ? 3.509 -7.072 -16.999 1.00 60.09 161 PHE A CA 1
ATOM 1267 C C . PHE A 1 161 ? 4.861 -7.604 -16.482 1.00 60.09 161 PHE A C 1
ATOM 1269 O O . PHE A 1 161 ? 4.977 -8.718 -15.980 1.00 60.09 161 PHE A O 1
ATOM 1276 N N . LEU A 1 162 ? 5.943 -6.849 -16.665 1.00 59.12 162 LEU A N 1
ATOM 1277 C CA . LEU A 1 162 ? 7.256 -7.299 -16.221 1.00 59.12 162 LEU A CA 1
ATOM 1278 C C . LEU A 1 162 ? 7.456 -7.123 -14.702 1.00 59.12 162 LEU A C 1
ATOM 1280 O O . LEU A 1 162 ? 8.353 -7.748 -14.136 1.00 59.12 162 LEU A O 1
ATOM 1284 N N . GLU A 1 163 ? 6.621 -6.313 -14.048 1.00 63.50 163 GLU A N 1
ATOM 1285 C CA . GLU A 1 163 ? 6.625 -6.050 -12.601 1.00 63.50 163 GLU A CA 1
ATOM 1286 C C . GLU A 1 163 ? 5.915 -7.152 -11.795 1.00 63.50 163 GLU A C 1
ATOM 1288 O O . GLU A 1 163 ? 6.206 -7.362 -10.614 1.00 63.50 163 GLU A O 1
ATOM 1293 N N . ASP A 1 164 ? 5.100 -7.960 -12.475 1.00 65.62 164 ASP A N 1
ATOM 1294 C CA . ASP A 1 164 ? 4.273 -9.051 -11.950 1.00 65.62 164 ASP A CA 1
ATOM 1295 C C . ASP A 1 164 ? 5.038 -10.093 -11.115 1.00 65.62 164 ASP A C 1
ATOM 1297 O O . ASP A 1 164 ? 4.473 -10.758 -10.242 1.00 65.62 164 ASP A O 1
ATOM 1301 N N . MET A 1 165 ? 6.343 -10.262 -11.355 1.00 66.31 165 MET A N 1
ATOM 1302 C CA . MET A 1 165 ? 7.168 -11.215 -10.601 1.00 66.31 165 MET A CA 1
ATOM 1303 C C . MET A 1 165 ? 7.343 -10.824 -9.131 1.00 66.31 165 MET A C 1
ATOM 1305 O O . MET A 1 165 ? 7.500 -11.709 -8.289 1.00 66.31 165 MET A O 1
ATOM 1309 N N . VAL A 1 166 ? 7.323 -9.528 -8.815 1.00 69.81 166 VAL A N 1
ATOM 1310 C CA . VAL A 1 166 ? 7.470 -9.040 -7.438 1.00 69.81 166 VAL A CA 1
ATOM 1311 C C . VAL A 1 166 ? 6.152 -9.198 -6.680 1.00 69.81 166 VAL A C 1
ATOM 1313 O O . VAL A 1 166 ? 6.154 -9.657 -5.541 1.00 69.81 166 VAL A O 1
ATOM 1316 N N . ILE A 1 167 ? 5.028 -8.939 -7.350 1.00 76.38 167 ILE A N 1
ATOM 1317 C CA . ILE A 1 167 ? 3.676 -9.041 -6.784 1.00 76.38 167 ILE A CA 1
ATOM 1318 C C . ILE A 1 167 ? 3.352 -10.473 -6.343 1.00 76.38 167 ILE A C 1
ATOM 1320 O O . ILE A 1 167 ? 2.740 -10.671 -5.298 1.00 76.38 167 ILE A O 1
ATOM 1324 N N . LYS A 1 168 ? 3.846 -11.497 -7.055 1.00 76.50 168 LYS A N 1
ATOM 1325 C CA . LYS A 1 168 ? 3.669 -12.906 -6.648 1.00 76.50 168 LYS A CA 1
ATOM 1326 C C . LYS A 1 168 ? 4.251 -13.242 -5.272 1.00 76.50 168 LYS A C 1
ATOM 1328 O O . LYS A 1 168 ? 3.874 -14.261 -4.704 1.00 76.50 168 LYS A O 1
ATOM 1333 N N . LYS A 1 169 ? 5.140 -12.415 -4.707 1.00 79.62 169 LYS A N 1
ATOM 1334 C CA . LYS A 1 169 ? 5.585 -12.591 -3.317 1.00 79.62 169 LYS A CA 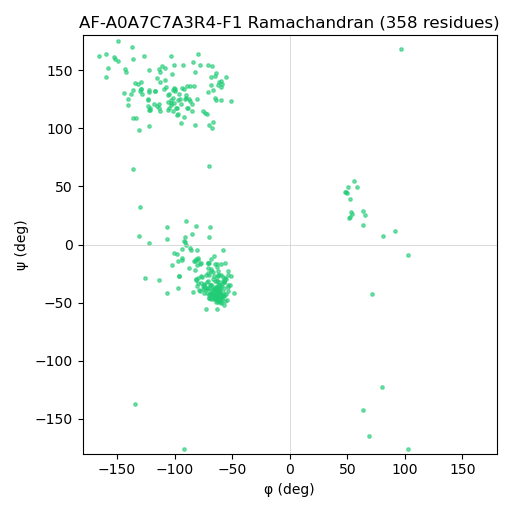1
ATOM 1335 C C . LYS A 1 169 ? 4.475 -12.314 -2.295 1.00 79.62 169 LYS A C 1
ATOM 1337 O O . LYS A 1 169 ? 4.567 -12.830 -1.187 1.00 79.62 169 LYS A O 1
ATOM 1342 N N . LEU A 1 170 ? 3.417 -11.575 -2.648 1.00 83.62 170 LEU A N 1
ATOM 1343 C CA . LEU A 1 170 ? 2.270 -11.344 -1.758 1.00 83.62 170 LEU A CA 1
ATOM 1344 C C . LEU A 1 170 ? 1.588 -12.641 -1.323 1.00 83.62 170 LEU A C 1
ATOM 1346 O O . LEU A 1 170 ? 1.165 -12.741 -0.173 1.00 83.62 170 LEU A O 1
ATOM 1350 N N . SER A 1 171 ? 1.557 -13.656 -2.194 1.00 82.88 171 SER A N 1
ATOM 1351 C CA . SER A 1 171 ? 0.961 -14.959 -1.874 1.00 82.88 171 SER A CA 1
ATOM 1352 C C . SER A 1 171 ? 1.719 -15.721 -0.779 1.00 82.88 171 SER A C 1
ATOM 1354 O O . SER A 1 171 ? 1.282 -16.785 -0.349 1.00 82.88 171 SER A O 1
ATOM 1356 N N . GLN A 1 172 ? 2.904 -15.243 -0.388 1.00 85.75 172 GLN A N 1
ATOM 1357 C CA . GLN A 1 172 ? 3.724 -15.831 0.671 1.00 85.75 172 GLN A CA 1
ATOM 1358 C C . GLN A 1 172 ? 3.456 -15.182 2.034 1.00 85.75 172 GLN A C 1
ATOM 1360 O O . GLN A 1 172 ? 3.876 -15.728 3.055 1.00 85.75 172 GLN A O 1
ATOM 1365 N N . LEU A 1 173 ? 2.767 -14.035 2.071 1.00 88.06 173 LEU A N 1
ATOM 1366 C CA . LEU A 1 173 ? 2.393 -13.393 3.325 1.00 88.06 173 LEU A CA 1
ATOM 1367 C C . LEU A 1 173 ? 1.294 -14.220 4.016 1.00 88.06 173 LEU A C 1
ATOM 1369 O O . LEU A 1 173 ? 0.305 -14.574 3.379 1.00 88.06 173 LEU A O 1
ATOM 1373 N N . PRO A 1 174 ? 1.427 -14.534 5.317 1.00 89.19 174 PRO A N 1
ATOM 1374 C CA . PRO A 1 174 ? 0.529 -15.462 6.010 1.00 89.19 174 PRO A CA 1
ATOM 1375 C C . PRO A 1 174 ? -0.793 -14.824 6.480 1.00 89.19 174 PRO A C 1
ATOM 1377 O O . PRO A 1 174 ? -1.455 -15.380 7.355 1.00 89.19 174 PRO A O 1
ATOM 1380 N N . VAL A 1 175 ? -1.146 -13.644 5.967 1.00 95.25 175 VAL A N 1
ATOM 1381 C CA . VAL A 1 175 ? -2.270 -12.817 6.432 1.00 95.25 175 VAL A CA 1
ATOM 1382 C C . VAL A 1 175 ? -3.059 -12.258 5.251 1.00 95.25 175 VAL A C 1
ATOM 1384 O O . VAL A 1 175 ? -2.529 -12.163 4.138 1.00 95.25 175 VAL A O 1
ATOM 1387 N N . ASP A 1 176 ? -4.306 -11.863 5.513 1.00 96.44 176 ASP A N 1
ATOM 1388 C CA . ASP A 1 176 ? -5.147 -11.177 4.531 1.00 96.44 176 ASP A CA 1
ATOM 1389 C C . ASP A 1 176 ? -4.504 -9.842 4.126 1.00 96.44 176 ASP A C 1
ATOM 1391 O O . ASP A 1 176 ? -3.959 -9.109 4.961 1.00 96.44 176 ASP A O 1
ATOM 1395 N N . TYR A 1 177 ? -4.573 -9.525 2.837 1.00 97.19 177 TYR A N 1
ATOM 1396 C CA . TYR A 1 177 ? -3.963 -8.349 2.234 1.00 97.19 177 TYR A CA 1
ATOM 1397 C C . TYR A 1 177 ? -5.030 -7.505 1.537 1.00 97.19 177 TYR A C 1
ATOM 1399 O O . TYR A 1 177 ? -5.498 -7.821 0.445 1.00 97.19 177 TYR A O 1
ATOM 1407 N N . VAL A 1 178 ? -5.447 -6.427 2.187 1.00 98.06 178 VAL A N 1
ATOM 1408 C CA . VAL A 1 178 ? -6.456 -5.505 1.667 1.00 98.06 178 VAL A CA 1
ATOM 1409 C C . VAL A 1 178 ? -5.766 -4.416 0.863 1.00 98.06 178 VAL A C 1
ATOM 1411 O O . VAL A 1 178 ? -4.848 -3.785 1.370 1.00 98.06 178 VAL A O 1
ATOM 1414 N N . PHE A 1 179 ? -6.207 -4.171 -0.366 1.00 97.94 179 PHE A N 1
ATOM 1415 C CA . PHE A 1 179 ? -5.496 -3.310 -1.308 1.00 97.94 179 PHE A CA 1
ATOM 1416 C C . PHE A 1 179 ? -6.397 -2.235 -1.921 1.00 97.94 179 PHE A C 1
ATOM 1418 O O . PHE A 1 179 ? -7.540 -2.502 -2.299 1.00 97.94 179 PHE A O 1
ATOM 1425 N N . VAL A 1 180 ? -5.857 -1.027 -2.074 1.00 97.38 180 VAL A N 1
ATOM 1426 C CA . VAL A 1 180 ? -6.420 0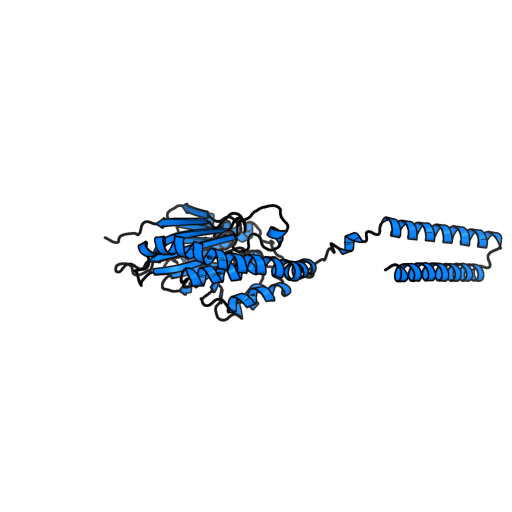.059 -2.885 1.00 97.38 180 VAL A CA 1
ATOM 1427 C C . VAL A 1 180 ? -5.385 0.472 -3.920 1.00 97.38 180 VAL A C 1
ATOM 1429 O O . VAL A 1 180 ? -4.242 0.722 -3.567 1.00 97.38 180 VAL A O 1
ATOM 1432 N N . ALA A 1 181 ? -5.785 0.589 -5.187 1.00 95.25 1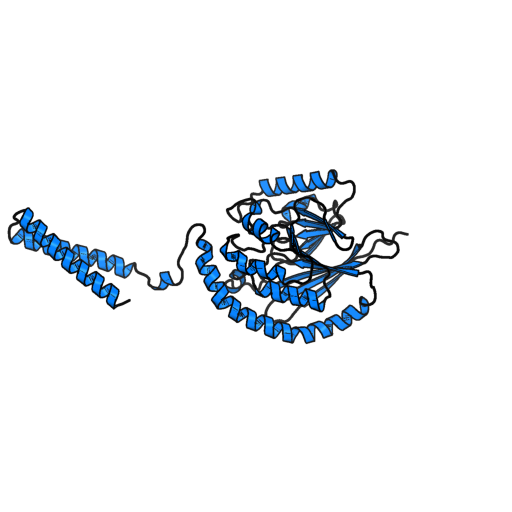81 ALA A N 1
ATOM 1433 C CA . ALA A 1 181 ? -4.855 0.955 -6.253 1.00 95.25 181 ALA A CA 1
ATOM 1434 C C . ALA A 1 181 ? -4.369 2.407 -6.127 1.00 95.25 181 ALA A C 1
ATOM 1436 O O . ALA A 1 181 ? -5.183 3.311 -5.903 1.00 95.25 181 ALA A O 1
ATOM 1437 N N . GLY A 1 182 ? -3.070 2.622 -6.335 1.00 94.12 182 GLY A N 1
ATOM 1438 C CA . GLY A 1 182 ? -2.462 3.945 -6.461 1.00 94.12 182 GLY A CA 1
ATOM 1439 C C . GLY A 1 182 ? -2.395 4.444 -7.904 1.00 94.12 182 GLY A C 1
ATOM 1440 O O . GLY A 1 182 ? -2.917 3.810 -8.822 1.00 94.12 182 GLY A O 1
ATOM 1441 N N . ASN A 1 183 ? -1.787 5.611 -8.123 1.00 91.81 183 ASN A N 1
ATOM 1442 C CA . ASN A 1 183 ? -1.694 6.217 -9.458 1.00 91.81 183 ASN A CA 1
ATOM 1443 C C . ASN A 1 183 ? -0.588 5.604 -10.339 1.00 91.81 183 ASN A C 1
ATOM 1445 O O . ASN A 1 183 ? -0.548 5.890 -11.540 1.00 91.81 183 ASN A O 1
ATOM 1449 N N . HIS A 1 184 ? 0.299 4.788 -9.761 1.00 88.56 184 HIS A N 1
ATOM 1450 C CA . HIS A 1 184 ? 1.295 3.993 -10.486 1.00 88.56 184 HIS A CA 1
ATOM 1451 C C . HIS A 1 184 ? 0.836 2.571 -10.811 1.00 88.56 184 HIS A C 1
ATOM 1453 O O . HIS A 1 184 ? 1.467 1.897 -11.631 1.00 88.56 184 HIS A O 1
ATOM 1459 N N . ASP A 1 185 ? -0.273 2.134 -10.220 1.00 90.50 185 ASP A N 1
ATOM 1460 C CA . ASP A 1 185 ? -0.889 0.855 -10.541 1.00 90.50 185 ASP A CA 1
ATOM 1461 C C . ASP A 1 185 ? -1.722 0.944 -11.821 1.00 90.50 185 ASP A C 1
ATOM 1463 O O . ASP A 1 185 ? -2.040 2.025 -12.308 1.00 90.50 185 ASP A O 1
ATOM 1467 N N . SER A 1 186 ? -2.058 -0.203 -12.407 1.00 89.38 186 SER A N 1
ATOM 1468 C CA . SER A 1 186 ? -2.804 -0.272 -13.665 1.00 89.38 186 SER A CA 1
ATOM 1469 C C . SER A 1 186 ? -3.884 -1.354 -13.608 1.00 89.38 186 SER A C 1
ATOM 1471 O O . SER A 1 186 ? -3.851 -2.207 -12.714 1.00 89.38 186 SER A O 1
ATOM 1473 N N . PRO A 1 187 ? -4.804 -1.423 -14.590 1.00 89.19 187 PRO A N 1
ATOM 1474 C CA . PRO A 1 187 ? -5.794 -2.496 -14.637 1.00 89.19 187 PRO A CA 1
ATOM 1475 C C . PRO A 1 187 ? -5.151 -3.889 -14.672 1.00 89.19 187 PRO A C 1
ATOM 1477 O O . PRO A 1 187 ? -5.685 -4.826 -14.096 1.00 89.19 187 PRO A O 1
ATOM 1480 N N . LYS A 1 188 ? -3.959 -4.015 -15.273 1.00 86.75 188 LYS A N 1
ATOM 1481 C CA . LYS A 1 188 ? -3.204 -5.278 -15.305 1.00 86.75 188 LYS A CA 1
ATOM 1482 C C . LYS A 1 188 ? -2.648 -5.651 -13.934 1.00 86.75 188 LYS A C 1
ATOM 1484 O O . LYS A 1 188 ? -2.651 -6.827 -13.584 1.00 86.75 188 LYS A O 1
ATOM 1489 N N . THR A 1 189 ? -2.195 -4.661 -13.161 1.00 87.94 189 THR A N 1
ATOM 1490 C CA . THR A 1 189 ? -1.790 -4.868 -11.764 1.00 87.94 189 THR A CA 1
ATOM 1491 C C . THR A 1 189 ? -2.959 -5.441 -10.964 1.00 87.94 189 THR A C 1
ATOM 1493 O O . THR A 1 189 ? -2.781 -6.414 -10.237 1.00 87.94 189 THR A O 1
ATOM 1496 N N . LEU A 1 190 ? -4.165 -4.890 -11.144 1.00 91.12 190 LEU A N 1
ATOM 1497 C CA . LEU A 1 190 ? -5.374 -5.375 -10.472 1.00 91.12 190 LEU A CA 1
ATOM 1498 C C . LEU A 1 190 ? -5.760 -6.786 -10.921 1.00 91.12 190 LEU A C 1
ATOM 1500 O O . LEU A 1 190 ? -5.953 -7.639 -10.065 1.00 91.12 190 LEU A O 1
ATOM 1504 N N . GLU A 1 191 ? -5.777 -7.061 -12.230 1.00 90.81 191 GLU A N 1
ATOM 1505 C CA . GLU A 1 191 ? -6.036 -8.408 -12.766 1.00 90.81 191 GLU A CA 1
ATOM 1506 C C . GLU A 1 191 ? -5.090 -9.453 -12.160 1.00 90.81 191 GLU A C 1
ATOM 1508 O O . GLU A 1 191 ? -5.513 -10.560 -11.840 1.00 90.81 191 GLU A O 1
ATOM 1513 N N . LEU A 1 192 ? -3.809 -9.116 -11.968 1.00 88.62 192 LEU A N 1
ATOM 1514 C CA . LEU A 1 192 ? -2.856 -10.014 -11.322 1.00 88.62 192 LEU A CA 1
ATOM 1515 C C . LEU A 1 192 ? -3.143 -10.182 -9.828 1.00 88.62 192 LEU A C 1
ATOM 1517 O O . LEU A 1 192 ? -3.106 -11.309 -9.332 1.00 88.62 192 LEU A O 1
ATOM 1521 N N . LEU A 1 193 ? -3.397 -9.088 -9.111 1.00 91.62 193 LEU A N 1
ATOM 1522 C CA . LEU A 1 193 ? -3.712 -9.120 -7.682 1.00 91.62 193 LEU A CA 1
ATOM 1523 C C . LEU A 1 193 ? -4.974 -9.946 -7.399 1.00 91.62 193 LEU A C 1
ATOM 1525 O O . LEU A 1 193 ? -4.994 -10.689 -6.425 1.00 91.62 193 LEU A O 1
ATOM 1529 N N . GLU A 1 194 ? -5.971 -9.906 -8.285 1.00 92.25 194 GLU A N 1
ATOM 1530 C CA . GLU A 1 194 ? -7.175 -10.748 -8.210 1.00 92.25 194 GLU A CA 1
ATOM 1531 C C . GLU A 1 194 ? -6.873 -12.252 -8.315 1.00 92.25 194 GLU A C 1
ATOM 1533 O O . GLU A 1 194 ? -7.663 -13.070 -7.849 1.00 92.25 194 GLU A O 1
ATOM 1538 N N . THR A 1 195 ? -5.733 -12.647 -8.898 1.00 91.31 195 THR A N 1
ATOM 1539 C CA . THR A 1 195 ? -5.319 -14.063 -8.952 1.00 91.31 195 THR A CA 1
ATOM 1540 C C . THR A 1 195 ? -4.670 -14.570 -7.663 1.00 91.31 195 THR A C 1
ATOM 1542 O O . THR A 1 195 ? -4.323 -15.749 -7.584 1.00 91.31 195 THR A O 1
ATOM 1545 N N . ILE A 1 196 ? -4.457 -13.698 -6.674 1.00 91.44 196 ILE A N 1
ATOM 1546 C CA . ILE A 1 196 ? -3.777 -14.028 -5.422 1.00 91.44 196 ILE A CA 1
ATOM 1547 C C . ILE A 1 196 ? -4.819 -14.234 -4.318 1.00 91.44 196 ILE A C 1
ATOM 1549 O O . ILE A 1 196 ? -5.483 -13.294 -3.898 1.00 91.44 196 ILE A O 1
ATOM 1553 N N . ASP A 1 197 ? -4.911 -15.465 -3.808 1.00 90.94 197 ASP A N 1
ATOM 1554 C CA . ASP A 1 197 ? -5.991 -15.898 -2.905 1.00 90.94 197 ASP A CA 1
ATOM 1555 C C . ASP A 1 197 ? -6.133 -15.066 -1.616 1.00 90.94 197 ASP A C 1
ATOM 1557 O O . ASP A 1 197 ? -7.239 -14.928 -1.098 1.00 90.94 197 ASP A O 1
ATOM 1561 N N . ASN A 1 198 ? -5.036 -14.526 -1.071 1.00 92.88 198 ASN A N 1
ATOM 1562 C CA . ASN A 1 198 ? -5.057 -13.732 0.163 1.00 92.88 198 ASN A CA 1
ATOM 1563 C C . ASN A 1 198 ? -5.240 -12.222 -0.071 1.00 92.88 198 ASN A C 1
ATOM 1565 O O . ASN A 1 198 ? -5.144 -11.457 0.887 1.00 92.88 198 ASN A O 1
ATOM 1569 N N . VAL A 1 199 ? -5.485 -11.775 -1.308 1.00 95.81 199 VAL A N 1
ATOM 1570 C CA . VAL A 1 199 ? -5.660 -10.355 -1.638 1.00 95.81 199 VAL A CA 1
ATOM 1571 C C . VAL A 1 199 ? -7.140 -10.006 -1.795 1.00 95.81 199 VAL A C 1
ATOM 1573 O O . VAL A 1 199 ? -7.893 -10.684 -2.484 1.00 95.81 199 VAL A O 1
ATOM 1576 N N . THR A 1 200 ? -7.566 -8.904 -1.177 1.00 96.69 200 THR A N 1
ATOM 1577 C CA . THR A 1 200 ? -8.893 -8.305 -1.375 1.00 96.69 200 THR A CA 1
ATOM 1578 C C . THR A 1 200 ? -8.744 -6.870 -1.860 1.00 96.69 200 THR A C 1
ATOM 1580 O O . THR A 1 200 ? -8.240 -6.014 -1.136 1.00 96.69 200 THR A O 1
ATOM 1583 N N . ILE A 1 201 ? -9.206 -6.589 -3.077 1.00 97.25 201 ILE A N 1
ATOM 1584 C CA . ILE A 1 201 ? -9.160 -5.244 -3.660 1.00 97.25 201 ILE A CA 1
ATOM 1585 C C . ILE A 1 201 ? -10.418 -4.469 -3.255 1.00 97.25 201 ILE A C 1
ATOM 1587 O O . ILE A 1 201 ? -11.539 -4.916 -3.498 1.00 97.25 201 ILE A O 1
ATOM 1591 N N . LEU A 1 202 ? -10.246 -3.286 -2.663 1.00 97.19 202 LEU A N 1
ATOM 1592 C CA . LEU A 1 202 ? -11.352 -2.409 -2.284 1.00 97.19 202 LEU A CA 1
ATOM 1593 C C . LEU A 1 202 ? -11.786 -1.533 -3.463 1.00 97.19 202 LEU A C 1
ATOM 1595 O O . LEU A 1 202 ? -11.019 -0.722 -3.981 1.00 97.19 202 LEU A O 1
ATOM 1599 N N . ASN A 1 203 ? -13.052 -1.655 -3.855 1.00 92.12 203 ASN A N 1
ATOM 1600 C CA . ASN A 1 203 ? -13.607 -1.034 -5.061 1.00 92.12 203 ASN A CA 1
ATOM 1601 C C . ASN A 1 203 ? -14.915 -0.250 -4.805 1.00 92.12 203 ASN A C 1
ATOM 1603 O O . ASN A 1 203 ? -15.773 -0.134 -5.682 1.00 92.12 203 ASN A O 1
ATOM 1607 N N . GLY A 1 204 ? -15.061 0.341 -3.616 1.00 94.44 204 GLY A N 1
ATOM 1608 C CA . GLY A 1 204 ? -16.241 1.116 -3.211 1.00 94.44 204 GLY A CA 1
ATOM 1609 C C . GLY A 1 204 ? -17.325 0.302 -2.494 1.00 94.44 204 GLY A C 1
ATOM 1610 O O . GLY A 1 204 ? -18.438 0.803 -2.282 1.00 94.44 204 GLY A O 1
ATOM 1611 N N . GLU A 1 205 ? -17.010 -0.929 -2.099 1.00 94.81 205 GLU A N 1
ATOM 1612 C CA . GLU A 1 205 ? -17.813 -1.762 -1.203 1.00 94.81 205 GLU A CA 1
ATOM 1613 C C . GLU A 1 205 ? -17.149 -1.894 0.173 1.00 94.81 205 GLU A C 1
ATOM 1615 O O . GLU A 1 205 ? -15.930 -1.772 0.304 1.00 94.81 205 GLU A O 1
ATOM 1620 N N . ILE A 1 206 ? -17.966 -2.092 1.213 1.00 96.62 206 ILE A N 1
ATOM 1621 C CA . ILE A 1 206 ? -17.459 -2.279 2.576 1.00 96.62 206 ILE A CA 1
ATOM 1622 C C . ILE A 1 206 ? -17.014 -3.728 2.732 1.00 96.62 206 ILE A C 1
ATOM 1624 O O . ILE A 1 206 ? -17.815 -4.646 2.566 1.00 96.62 206 ILE A O 1
ATOM 1628 N N . THR A 1 207 ? -15.764 -3.910 3.136 1.00 96.62 207 THR A N 1
ATOM 1629 C CA . THR A 1 207 ? -15.201 -5.198 3.540 1.00 96.62 207 THR A CA 1
ATOM 1630 C C . THR A 1 207 ? -14.967 -5.186 5.044 1.00 96.62 207 THR A C 1
ATOM 1632 O O . THR A 1 207 ? -14.426 -4.220 5.574 1.00 96.62 207 THR A O 1
ATOM 1635 N N . THR A 1 208 ? -15.363 -6.248 5.747 1.00 9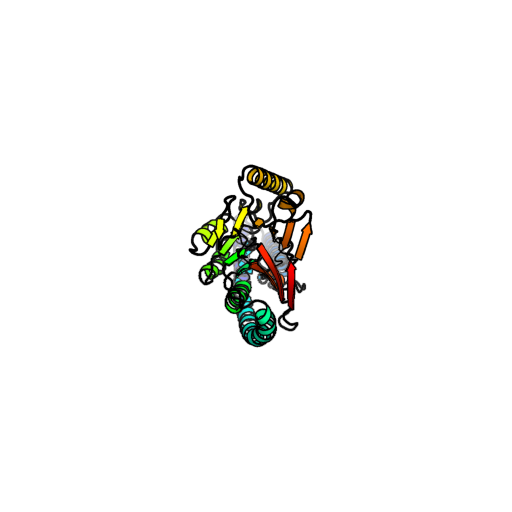5.75 208 THR A N 1
ATOM 1636 C CA . THR A 1 208 ? -15.192 -6.339 7.204 1.00 95.75 208 THR A CA 1
ATOM 1637 C C . THR A 1 208 ? -14.207 -7.439 7.560 1.00 95.75 208 THR A C 1
ATOM 1639 O O . THR A 1 208 ? -14.460 -8.608 7.278 1.00 95.75 208 THR A O 1
ATOM 1642 N N . ILE A 1 209 ? -13.124 -7.077 8.249 1.00 94.50 209 ILE A N 1
ATOM 1643 C CA . ILE A 1 209 ? -12.085 -8.007 8.707 1.00 94.50 209 ILE A CA 1
ATOM 1644 C C . ILE A 1 209 ? -11.869 -7.785 10.200 1.00 94.50 209 ILE A C 1
ATOM 1646 O O . ILE A 1 209 ? -11.744 -6.653 10.657 1.00 94.50 209 ILE A O 1
ATOM 1650 N N . LYS A 1 210 ? -11.888 -8.862 10.998 1.00 91.88 210 LYS A N 1
ATOM 1651 C CA . LYS A 1 210 ? -11.734 -8.806 12.472 1.00 91.88 210 LYS A CA 1
ATOM 1652 C C . LYS A 1 210 ? -12.707 -7.834 13.173 1.00 91.88 210 LYS A C 1
ATOM 1654 O O . LYS A 1 210 ? -12.420 -7.328 14.253 1.00 91.88 210 LYS A O 1
ATOM 1659 N N . GLY A 1 211 ? -13.882 -7.605 12.579 1.00 91.50 211 GLY A N 1
ATOM 1660 C CA . GLY A 1 211 ? -14.894 -6.674 13.094 1.00 91.50 211 GLY A CA 1
ATOM 1661 C C . GLY A 1 211 ? -14.639 -5.199 12.767 1.00 91.50 211 GLY A C 1
ATOM 1662 O O . GLY A 1 211 ? -15.376 -4.356 13.267 1.00 91.50 211 GLY A O 1
ATOM 1663 N N . ILE A 1 212 ? -13.634 -4.899 11.940 1.00 94.88 212 ILE A N 1
ATOM 1664 C CA . ILE A 1 212 ? -13.305 -3.563 11.434 1.00 94.88 212 ILE A CA 1
ATOM 1665 C C . ILE A 1 212 ? -13.853 -3.454 10.012 1.00 94.88 212 ILE A C 1
ATOM 1667 O O . ILE A 1 212 ? -13.513 -4.267 9.153 1.00 94.88 212 ILE A O 1
ATOM 1671 N N . SER A 1 213 ? -14.715 -2.471 9.772 1.00 96.56 213 SER A N 1
ATOM 1672 C CA . SER A 1 213 ? -15.304 -2.189 8.462 1.00 96.56 213 SER A CA 1
ATOM 1673 C C . SER A 1 213 ? -14.445 -1.203 7.672 1.00 96.56 213 SER A C 1
ATOM 1675 O O . SER A 1 213 ? -14.120 -0.114 8.143 1.00 96.56 213 SER A O 1
ATOM 1677 N N . ILE A 1 214 ? -14.077 -1.599 6.459 1.00 98.12 214 ILE A N 1
ATOM 1678 C CA . ILE A 1 214 ? -13.117 -0.906 5.608 1.00 98.12 214 ILE A CA 1
ATOM 1679 C C . ILE A 1 214 ? -13.808 -0.590 4.288 1.00 98.12 214 ILE A C 1
ATOM 1681 O O . ILE A 1 214 ? -14.339 -1.477 3.622 1.00 98.12 214 ILE A O 1
ATOM 1685 N N . LEU A 1 215 ? -13.802 0.681 3.909 1.00 98.38 215 LEU A N 1
ATOM 1686 C CA . LEU A 1 215 ? -14.225 1.151 2.598 1.00 98.38 215 LEU A CA 1
ATOM 1687 C C . LEU A 1 215 ? -12.996 1.684 1.874 1.00 98.38 215 LEU A C 1
ATOM 1689 O O . LEU A 1 215 ? -12.186 2.376 2.480 1.00 98.38 215 LEU A O 1
ATOM 1693 N N . GLY A 1 216 ? -12.858 1.418 0.581 1.00 97.81 216 GLY A N 1
ATOM 1694 C CA . GLY A 1 216 ? -11.744 1.969 -0.180 1.00 97.81 216 GLY A CA 1
ATOM 1695 C C . GLY A 1 216 ? -12.075 2.218 -1.635 1.00 97.81 216 GLY A C 1
ATOM 1696 O O . GLY A 1 216 ? -13.033 1.655 -2.169 1.00 97.81 216 GLY A O 1
ATOM 1697 N N . PHE A 1 217 ? -11.301 3.106 -2.251 1.00 97.62 217 PHE A N 1
ATOM 1698 C CA . PHE A 1 217 ? -11.468 3.500 -3.644 1.00 97.62 217 PHE A CA 1
ATOM 1699 C C . PHE A 1 217 ? -10.114 3.673 -4.317 1.00 97.62 217 PHE A C 1
ATOM 1701 O O . PHE A 1 217 ? -9.298 4.471 -3.858 1.00 97.62 217 PHE A O 1
ATOM 1708 N N . SER A 1 218 ? -9.923 2.976 -5.434 1.00 95.56 218 SER A N 1
ATOM 1709 C CA . SER A 1 218 ? -8.759 3.129 -6.305 1.00 95.56 218 SER A CA 1
ATOM 1710 C C . SER A 1 218 ? -8.559 4.571 -6.775 1.00 95.56 218 SER A C 1
ATOM 1712 O O . SER A 1 218 ? -9.530 5.272 -7.086 1.00 95.56 218 SER A O 1
ATOM 1714 N N . ASP A 1 219 ? -7.296 4.986 -6.891 1.00 94.50 219 ASP A N 1
ATOM 1715 C CA . ASP A 1 219 ? -6.928 6.253 -7.520 1.00 94.50 219 ASP A CA 1
ATOM 1716 C C . ASP A 1 219 ? -7.403 6.280 -8.984 1.00 94.50 219 ASP A C 1
ATOM 1718 O O . ASP A 1 219 ? -7.294 5.261 -9.677 1.00 94.50 219 ASP A O 1
ATOM 1722 N N . PRO A 1 220 ? -7.909 7.414 -9.506 1.00 91.06 220 PRO A N 1
ATOM 1723 C CA . PRO A 1 220 ? -8.348 7.496 -10.896 1.00 91.06 220 PRO A CA 1
ATOM 1724 C C . PRO A 1 220 ? -7.236 7.189 -11.907 1.00 91.06 220 PRO A C 1
ATOM 1726 O O . PRO A 1 220 ? -7.541 6.719 -13.003 1.00 91.06 220 PRO A O 1
ATOM 1729 N N . GLY A 1 221 ? -5.968 7.409 -11.542 1.00 86.00 221 GLY A N 1
ATOM 1730 C CA . GLY A 1 221 ? -4.806 7.073 -12.366 1.00 86.00 221 GLY A CA 1
ATOM 1731 C C . GLY A 1 221 ? -4.702 5.583 -12.668 1.00 86.00 221 GLY A C 1
ATOM 1732 O O . GLY A 1 221 ? -4.346 5.216 -13.783 1.00 86.00 221 GLY A O 1
ATOM 1733 N N . SER A 1 222 ? -5.144 4.728 -11.739 1.00 86.62 222 SER A N 1
ATOM 1734 C CA . SER A 1 222 ? -5.117 3.270 -11.918 1.00 86.62 222 SER A CA 1
ATOM 1735 C C . SER A 1 222 ? -6.024 2.748 -13.033 1.00 86.62 222 SER A C 1
ATOM 1737 O O . SER A 1 222 ? -5.873 1.613 -13.481 1.00 86.62 222 SER A O 1
ATOM 1739 N N . ALA A 1 223 ? -6.984 3.557 -13.492 1.00 82.81 223 ALA A N 1
ATOM 1740 C CA . ALA A 1 223 ? -7.873 3.195 -14.590 1.00 82.81 223 ALA A CA 1
ATOM 1741 C C . ALA A 1 223 ? -7.238 3.434 -15.972 1.00 82.81 223 ALA A C 1
ATOM 1743 O O . ALA A 1 223 ? -7.764 2.957 -16.981 1.00 82.81 223 ALA A O 1
ATOM 1744 N N . ALA A 1 224 ? -6.133 4.183 -16.037 1.00 75.69 224 ALA A N 1
ATOM 1745 C CA . ALA A 1 224 ? -5.422 4.474 -17.271 1.00 75.69 224 ALA A CA 1
ATOM 1746 C C . ALA A 1 224 ? -4.297 3.460 -17.529 1.00 75.69 224 ALA A C 1
ATOM 1748 O O . ALA A 1 224 ? -3.758 2.829 -16.625 1.00 75.69 224 ALA A O 1
ATOM 1749 N N . ALA A 1 225 ? -3.944 3.288 -18.805 1.00 64.19 225 ALA A N 1
ATOM 1750 C CA . ALA A 1 225 ? -2.771 2.501 -19.193 1.00 64.19 225 ALA A CA 1
ATOM 1751 C C . ALA A 1 225 ? -1.465 3.311 -19.102 1.00 64.19 225 ALA A C 1
ATOM 1753 O O . ALA A 1 225 ? -0.390 2.719 -19.034 1.00 64.19 225 ALA A O 1
ATOM 1754 N N . ASP A 1 226 ? -1.571 4.643 -19.143 1.00 64.88 226 ASP A N 1
ATOM 1755 C CA . ASP A 1 226 ? -0.468 5.560 -18.874 1.00 64.88 226 ASP A CA 1
ATOM 1756 C C . ASP A 1 226 ? -0.481 5.927 -17.394 1.00 64.88 226 ASP A C 1
ATOM 1758 O O . ASP A 1 226 ? -1.516 6.268 -16.829 1.00 64.88 226 ASP A O 1
ATOM 1762 N N . ILE A 1 227 ? 0.693 5.870 -16.789 1.00 66.81 227 ILE A N 1
ATOM 1763 C CA . ILE A 1 227 ? 0.887 6.139 -15.366 1.00 66.81 227 ILE A CA 1
ATOM 1764 C C . ILE A 1 227 ? 0.989 7.625 -15.115 1.00 66.81 227 ILE A C 1
ATOM 1766 O O . ILE A 1 227 ? 1.529 8.354 -15.949 1.00 66.81 227 ILE A O 1
ATOM 1770 N N . ASP A 1 228 ? 0.527 8.040 -13.935 1.00 65.31 228 ASP A N 1
ATOM 1771 C CA . ASP A 1 228 ? 0.576 9.435 -13.489 1.00 65.31 228 ASP A CA 1
ATOM 1772 C C . ASP A 1 228 ? -0.266 10.373 -14.379 1.00 65.31 228 ASP A C 1
ATOM 1774 O O . ASP A 1 228 ? 0.002 11.562 -14.532 1.00 65.31 228 ASP A O 1
ATOM 1778 N N . SER A 1 229 ? -1.327 9.836 -14.992 1.00 63.59 229 SER A N 1
ATOM 1779 C CA . SER A 1 229 ? -2.258 10.608 -15.822 1.00 63.59 229 SER A CA 1
ATOM 1780 C C . SER A 1 229 ? -3.363 11.305 -15.015 1.00 63.59 229 SER A C 1
ATOM 1782 O O . SER A 1 229 ? -4.336 11.787 -15.601 1.00 63.59 229 SER A O 1
ATOM 1784 N N . THR A 1 230 ? -3.277 11.317 -13.682 1.00 77.38 230 THR A N 1
ATOM 1785 C CA . THR A 1 230 ? -4.365 11.784 -12.817 1.00 77.38 230 THR A CA 1
ATOM 1786 C C . THR A 1 230 ? -4.465 13.308 -12.830 1.00 77.38 230 THR A C 1
ATOM 1788 O O . THR A 1 230 ? -3.585 14.016 -12.342 1.00 77.38 230 THR A O 1
ATOM 1791 N N . SER A 1 231 ? -5.572 13.839 -13.356 1.00 85.81 231 SER A N 1
ATOM 1792 C CA . SER A 1 231 ? -5.850 15.278 -13.310 1.00 85.81 231 SER A CA 1
ATOM 1793 C C . SER A 1 231 ? -6.500 15.695 -11.983 1.00 85.81 231 SER A C 1
ATOM 1795 O O . SER A 1 231 ? -7.181 14.903 -11.330 1.00 85.81 231 SER A O 1
ATOM 1797 N N . GLU A 1 232 ? -6.391 16.975 -11.608 1.00 87.38 232 GLU A N 1
ATOM 1798 C CA . GLU A 1 232 ? -7.111 17.522 -10.439 1.00 87.38 232 GLU A CA 1
ATOM 1799 C C . GLU A 1 232 ? -8.631 17.323 -10.543 1.00 87.38 232 GLU A C 1
ATOM 1801 O O . GLU A 1 232 ? -9.314 17.099 -9.544 1.00 87.38 232 GLU A O 1
ATOM 1806 N N . THR A 1 233 ? -9.165 17.354 -11.767 1.00 89.75 233 THR A N 1
ATOM 1807 C CA . THR A 1 233 ? -10.587 17.101 -12.020 1.00 89.75 233 THR A CA 1
ATOM 1808 C C . THR A 1 233 ? -10.966 15.665 -11.667 1.00 89.75 233 THR A C 1
ATOM 1810 O O . THR A 1 233 ? -12.051 15.432 -11.136 1.00 89.75 233 THR A O 1
ATOM 1813 N N . ASP A 1 234 ? -10.089 14.696 -11.922 1.00 92.12 234 ASP A N 1
ATOM 1814 C CA . ASP A 1 234 ? -10.359 13.295 -11.603 1.00 92.12 234 ASP A CA 1
ATOM 1815 C C . ASP A 1 234 ? -10.276 13.031 -10.097 1.00 92.12 234 ASP A C 1
ATOM 1817 O O . ASP A 1 234 ? -11.139 12.335 -9.560 1.00 92.12 234 ASP A O 1
ATOM 1821 N N . ILE A 1 235 ? -9.345 13.682 -9.390 1.00 92.56 235 ILE A N 1
ATOM 1822 C CA . ILE A 1 235 ? -9.316 13.678 -7.917 1.00 92.56 235 ILE A CA 1
ATOM 1823 C C . ILE A 1 235 ? -10.608 14.267 -7.337 1.00 92.56 235 ILE A C 1
ATOM 1825 O O . ILE A 1 235 ? -11.186 13.702 -6.408 1.00 92.56 235 ILE A O 1
ATOM 1829 N N . MET A 1 236 ? -11.110 15.368 -7.904 1.00 92.81 236 MET A N 1
ATOM 1830 C CA . MET A 1 236 ? -12.366 15.975 -7.457 1.00 92.81 236 MET A CA 1
ATOM 1831 C C . MET A 1 236 ? -13.575 15.060 -7.709 1.00 92.81 236 MET A C 1
ATOM 1833 O O . MET A 1 236 ? -14.448 14.945 -6.848 1.00 92.81 236 MET A O 1
ATOM 1837 N N . LYS A 1 237 ? -13.626 14.359 -8.850 1.00 94.56 237 LYS A N 1
ATOM 1838 C CA . LYS A 1 237 ? -14.661 13.341 -9.110 1.00 94.56 237 LYS A CA 1
ATOM 1839 C C . LYS A 1 237 ? -14.590 12.199 -8.100 1.00 94.56 237 LYS A C 1
ATOM 1841 O O . LYS A 1 237 ? -15.636 11.753 -7.631 1.00 94.56 237 LYS A O 1
ATOM 1846 N N . LEU A 1 238 ? -13.386 11.735 -7.755 1.00 95.25 238 LEU A N 1
ATOM 1847 C CA . LEU A 1 238 ? -13.206 10.705 -6.734 1.00 95.25 238 LEU A CA 1
ATOM 1848 C C . LEU A 1 238 ? -13.724 11.189 -5.373 1.00 95.25 238 LEU A C 1
ATOM 1850 O O . LEU A 1 238 ? -14.509 10.485 -4.747 1.00 95.25 238 LEU A O 1
ATOM 1854 N N . ASN A 1 239 ? -13.369 12.405 -4.956 1.00 96.19 239 ASN A N 1
ATOM 1855 C CA . ASN A 1 239 ? -13.876 13.003 -3.719 1.00 96.19 239 ASN A CA 1
ATOM 1856 C C . ASN A 1 239 ? -15.416 13.016 -3.666 1.00 96.19 239 ASN A C 1
ATOM 1858 O O . ASN A 1 239 ? -16.008 12.571 -2.681 1.00 96.19 239 ASN A O 1
ATOM 1862 N N . LEU A 1 240 ? -16.070 13.457 -4.749 1.00 95.44 240 LEU A N 1
ATOM 1863 C CA . LEU A 1 240 ? -17.533 13.450 -4.856 1.00 95.44 240 LEU A CA 1
ATOM 1864 C C . LEU A 1 240 ? -18.105 12.031 -4.771 1.00 95.44 240 LEU A C 1
ATOM 1866 O O . LEU A 1 240 ? -19.042 11.802 -4.010 1.00 95.44 240 LEU A O 1
ATOM 1870 N N . LYS A 1 241 ? -17.506 11.070 -5.482 1.00 96.19 241 LYS A N 1
ATOM 1871 C CA . LYS A 1 241 ? -17.918 9.660 -5.459 1.00 96.19 241 LYS A CA 1
ATOM 1872 C C . LYS A 1 241 ? -17.830 9.060 -4.054 1.00 96.19 241 LYS A C 1
ATOM 1874 O O . LYS A 1 241 ? -18.755 8.370 -3.626 1.00 96.19 241 LYS A O 1
ATOM 1879 N N . ILE A 1 242 ? -16.741 9.325 -3.328 1.00 96.94 242 ILE A N 1
ATOM 1880 C CA . ILE A 1 242 ? -16.578 8.869 -1.941 1.00 96.94 242 ILE A CA 1
ATOM 1881 C C . ILE A 1 242 ? -17.680 9.480 -1.075 1.00 96.94 242 ILE A C 1
ATOM 1883 O O . ILE A 1 242 ? -18.358 8.767 -0.338 1.00 96.94 242 ILE A O 1
ATOM 1887 N N . ARG A 1 243 ? -17.899 10.791 -1.193 1.00 95.56 243 ARG A N 1
ATOM 1888 C CA . ARG A 1 243 ? -18.902 11.509 -0.406 1.00 95.56 243 ARG A CA 1
ATOM 1889 C C . ARG A 1 243 ? -20.322 10.995 -0.659 1.00 95.56 243 ARG A C 1
ATOM 1891 O O . ARG A 1 243 ? -21.057 10.758 0.296 1.00 95.56 243 ARG A O 1
ATOM 1898 N N . GLU A 1 244 ? -20.701 10.787 -1.917 1.00 95.69 244 GLU A N 1
ATOM 1899 C CA . GLU A 1 244 ? -21.991 10.192 -2.292 1.00 95.69 244 GLU A CA 1
ATOM 1900 C C . GLU A 1 244 ? -22.155 8.788 -1.711 1.00 95.69 244 GLU A C 1
ATOM 1902 O O . GLU A 1 244 ? -23.200 8.479 -1.132 1.00 95.69 244 GLU A O 1
ATOM 1907 N N . LYS A 1 245 ? -21.108 7.953 -1.797 1.00 96.88 245 LYS A N 1
ATOM 1908 C CA . LYS A 1 245 ? -21.134 6.623 -1.189 1.00 96.88 245 LYS A CA 1
ATOM 1909 C C . LYS A 1 245 ? -21.362 6.727 0.313 1.00 96.88 245 LYS A C 1
ATOM 1911 O O . LYS A 1 245 ? -22.278 6.074 0.798 1.00 96.88 245 LYS A O 1
ATOM 1916 N N . LEU A 1 246 ? -20.600 7.555 1.027 1.00 95.94 246 LEU A N 1
ATOM 1917 C CA . LEU A 1 246 ? -20.742 7.727 2.475 1.00 95.94 246 LEU A CA 1
ATOM 1918 C C . LEU A 1 246 ? -22.161 8.159 2.868 1.00 95.94 246 LEU A C 1
ATOM 1920 O O . LEU A 1 246 ? -22.736 7.572 3.778 1.00 95.94 246 LEU A O 1
ATOM 1924 N N . TYR A 1 247 ? -22.776 9.098 2.143 1.00 94.69 247 TYR A N 1
ATOM 1925 C CA . TYR A 1 247 ? -24.164 9.502 2.407 1.00 94.69 247 TYR A CA 1
ATOM 1926 C C . TYR A 1 247 ? -25.201 8.407 2.137 1.00 94.69 247 TYR A C 1
ATOM 1928 O O . TYR A 1 247 ? -26.274 8.429 2.734 1.00 94.69 247 TYR A O 1
ATOM 1936 N N . SER A 1 248 ? -24.909 7.469 1.235 1.00 95.12 248 SER A N 1
ATOM 1937 C CA . SER A 1 248 ? -25.805 6.347 0.933 1.00 95.12 248 SER A CA 1
ATOM 1938 C C . SER A 1 248 ? -25.735 5.206 1.954 1.00 95.12 248 SER A C 1
ATOM 1940 O O . SER A 1 248 ? -26.576 4.307 1.925 1.00 95.12 248 SER A O 1
ATOM 1942 N N . LEU A 1 249 ? -24.726 5.203 2.831 1.00 94.50 249 LEU A N 1
ATOM 1943 C CA . LEU A 1 249 ? -24.512 4.130 3.794 1.00 94.50 249 LEU A CA 1
ATOM 1944 C C . LEU A 1 249 ? -25.386 4.311 5.037 1.00 94.50 249 LEU A C 1
ATOM 1946 O O . LEU A 1 249 ? -25.451 5.384 5.628 1.00 94.50 249 LEU A O 1
ATOM 1950 N N . ASN A 1 250 ? -25.985 3.210 5.492 1.00 90.56 250 ASN A N 1
ATOM 1951 C CA . ASN A 1 250 ? -26.706 3.173 6.768 1.00 90.56 250 ASN A CA 1
ATOM 1952 C C . ASN A 1 250 ? -25.757 3.213 7.976 1.00 90.56 250 ASN A C 1
ATOM 1954 O O . ASN A 1 250 ? -26.150 3.629 9.062 1.00 90.56 250 ASN A O 1
ATOM 1958 N N . GLN A 1 251 ? -24.522 2.745 7.794 1.00 89.44 251 GLN A N 1
ATOM 1959 C CA . GLN A 1 251 ? -23.491 2.709 8.819 1.00 89.44 251 GLN A CA 1
ATOM 1960 C C . GLN A 1 251 ? -22.166 3.148 8.205 1.00 89.44 251 GLN A C 1
ATOM 1962 O O . GLN A 1 251 ? -21.766 2.633 7.159 1.00 89.44 251 GLN A O 1
ATOM 1967 N N . MET A 1 252 ? -21.495 4.092 8.863 1.00 92.94 252 MET A N 1
ATOM 1968 C CA . MET A 1 252 ? -20.191 4.571 8.413 1.00 92.94 252 MET A CA 1
ATOM 1969 C C . MET A 1 252 ? -19.124 3.479 8.566 1.00 92.94 252 MET A C 1
ATOM 1971 O O . MET A 1 252 ? -19.191 2.698 9.525 1.00 92.94 252 MET A O 1
ATOM 1975 N N . PRO A 1 253 ? -18.158 3.409 7.631 1.00 95.81 253 PRO A N 1
ATOM 1976 C CA . PRO A 1 253 ? -17.012 2.527 7.777 1.00 95.81 253 PRO A CA 1
ATOM 1977 C C . PRO A 1 253 ? -16.128 3.007 8.933 1.00 95.81 253 PRO A C 1
ATOM 1979 O O . PRO A 1 253 ? -16.099 4.195 9.252 1.00 95.81 253 PRO A O 1
ATOM 1982 N N . ASP A 1 254 ? -15.384 2.088 9.538 1.00 95.75 254 ASP A N 1
ATOM 1983 C CA . ASP A 1 254 ? -14.408 2.426 10.577 1.00 95.75 254 ASP A CA 1
ATOM 1984 C C . ASP A 1 254 ? -13.132 3.010 9.940 1.00 95.75 254 ASP A C 1
ATOM 1986 O O . ASP A 1 254 ? -12.505 3.908 10.502 1.00 95.75 254 ASP A O 1
ATOM 1990 N N . ILE A 1 255 ? -12.785 2.534 8.736 1.00 97.94 255 ILE A N 1
ATOM 1991 C CA . ILE A 1 255 ? -11.625 2.971 7.953 1.00 97.94 255 ILE A CA 1
ATOM 1992 C C . ILE A 1 255 ? -12.037 3.310 6.514 1.00 97.94 255 ILE A C 1
ATOM 1994 O O . ILE A 1 255 ? -12.686 2.509 5.840 1.00 97.94 255 ILE A O 1
ATOM 1998 N N . LEU A 1 256 ? -11.590 4.465 6.017 1.00 98.31 256 LEU A N 1
ATOM 1999 C CA . LEU A 1 256 ? -11.571 4.809 4.595 1.00 98.31 256 LEU A CA 1
ATOM 2000 C C . LEU A 1 256 ? -10.134 4.722 4.058 1.00 98.31 256 LEU A C 1
ATOM 2002 O O . LEU A 1 256 ? -9.274 5.481 4.488 1.00 98.31 256 LEU A O 1
ATOM 2006 N N . ALA A 1 257 ? -9.875 3.832 3.104 1.00 98.44 257 ALA A N 1
ATOM 2007 C CA . ALA A 1 257 ? -8.577 3.676 2.451 1.00 98.44 257 ALA A CA 1
ATOM 2008 C C . ALA A 1 257 ? -8.591 4.300 1.046 1.00 98.44 257 ALA A C 1
ATOM 2010 O O . ALA A 1 257 ? -9.398 3.929 0.190 1.00 98.44 257 ALA A O 1
ATOM 2011 N N . VAL A 1 258 ? -7.695 5.251 0.797 1.00 97.50 258 VAL A N 1
ATOM 2012 C CA . VAL A 1 258 ? -7.513 5.905 -0.508 1.00 97.50 258 VAL A CA 1
ATOM 2013 C C . VAL A 1 258 ? -6.034 6.159 -0.739 1.00 97.50 258 VAL A C 1
ATOM 2015 O O . VAL A 1 258 ? -5.314 6.431 0.208 1.00 97.50 258 VAL A O 1
ATOM 2018 N N . HIS A 1 259 ? -5.558 6.133 -1.978 1.00 97.00 259 HIS A N 1
ATOM 2019 C CA . HIS A 1 259 ? -4.143 6.415 -2.220 1.00 97.00 259 HIS A CA 1
ATOM 2020 C C . HIS A 1 259 ? -3.813 7.909 -2.049 1.00 97.00 259 HIS A C 1
ATOM 2022 O O . HIS A 1 259 ? -2.968 8.286 -1.234 1.00 97.00 259 HIS A O 1
ATOM 2028 N N . ASN A 1 260 ? -4.520 8.781 -2.778 1.00 95.12 260 ASN A N 1
ATOM 2029 C CA . ASN A 1 260 ? -4.211 10.207 -2.823 1.00 95.12 260 ASN A CA 1
ATOM 2030 C C . ASN A 1 260 ? -4.928 10.998 -1.707 1.00 95.12 260 ASN A C 1
ATOM 2032 O O . ASN A 1 260 ? -6.160 11.104 -1.740 1.00 95.12 260 ASN A O 1
ATOM 2036 N N . PRO A 1 261 ? -4.205 11.640 -0.765 1.00 94.38 261 PRO A N 1
ATOM 2037 C CA . PRO A 1 261 ? -4.816 12.379 0.346 1.00 94.38 261 PRO A CA 1
ATOM 2038 C C . PRO A 1 261 ? -5.690 13.560 -0.099 1.00 94.38 261 PRO A C 1
ATOM 2040 O O . PRO A 1 261 ? -6.650 13.907 0.593 1.00 94.38 261 PRO A O 1
ATOM 2043 N N . LYS A 1 262 ? -5.426 14.149 -1.277 1.00 93.06 262 LYS A N 1
ATOM 2044 C CA . LYS A 1 262 ? -6.249 15.241 -1.828 1.00 93.06 262 LYS A CA 1
ATOM 2045 C C . LYS A 1 262 ? -7.688 14.806 -2.100 1.00 93.06 262 LYS A C 1
ATOM 2047 O O . LYS A 1 262 ? -8.601 15.625 -2.055 1.00 93.06 262 LYS A O 1
ATOM 2052 N N . SER A 1 263 ? -7.911 13.513 -2.348 1.00 93.12 263 SER A N 1
ATOM 2053 C CA . SER A 1 263 ? -9.253 12.964 -2.570 1.00 93.12 263 SER A CA 1
ATOM 2054 C C . SER A 1 263 ? -10.129 12.983 -1.311 1.00 93.12 263 SER A C 1
ATOM 2056 O O . SER A 1 263 ? -11.344 12.824 -1.418 1.00 93.12 263 SER A O 1
ATOM 2058 N N . THR A 1 264 ? -9.552 13.237 -0.131 1.00 92.69 264 THR A N 1
ATOM 2059 C CA . THR A 1 264 ? -10.244 13.189 1.166 1.00 92.69 264 THR A CA 1
ATOM 2060 C C . THR A 1 264 ? -10.195 14.483 1.978 1.00 92.69 264 THR A C 1
ATOM 2062 O O . THR A 1 264 ? -10.782 14.520 3.054 1.00 92.69 264 THR A O 1
ATOM 2065 N N . GLU A 1 265 ? -9.580 15.566 1.488 1.00 86.62 265 GLU A N 1
ATOM 2066 C CA . GLU A 1 265 ? -9.440 16.829 2.248 1.00 86.62 265 GLU A CA 1
ATOM 2067 C C . GLU A 1 265 ? -10.776 17.386 2.779 1.00 86.62 265 GLU A C 1
ATOM 2069 O O . GLU A 1 265 ? -10.842 17.902 3.891 1.00 86.62 265 GLU A O 1
ATOM 2074 N N . SER A 1 266 ? -11.861 17.251 2.011 1.00 88.06 266 SER A N 1
ATOM 2075 C CA . SER A 1 266 ? -13.211 17.698 2.398 1.00 88.06 266 SER A CA 1
ATOM 2076 C C . SER A 1 266 ? -14.059 16.622 3.097 1.00 88.06 266 SER A C 1
ATOM 2078 O O . SER A 1 266 ? -15.238 16.853 3.368 1.00 88.06 266 SER A O 1
ATOM 2080 N N . ILE A 1 267 ? -13.485 15.439 3.340 1.00 89.50 267 ILE A N 1
ATOM 2081 C CA . ILE A 1 267 ? -14.154 14.256 3.910 1.00 89.50 267 ILE A CA 1
ATOM 2082 C C . ILE A 1 267 ? -13.806 14.089 5.396 1.00 89.50 267 ILE A C 1
ATOM 2084 O O . ILE A 1 267 ? -14.549 13.427 6.121 1.00 89.50 267 ILE A O 1
ATOM 2088 N N . SER A 1 268 ? -12.737 14.737 5.875 1.00 87.06 268 SER A N 1
ATOM 2089 C CA . SER A 1 268 ? -12.402 14.812 7.300 1.00 87.06 268 SER A CA 1
ATOM 2090 C C . SER A 1 268 ? -13.607 15.274 8.130 1.00 87.06 268 SER A C 1
ATOM 2092 O O . SER A 1 268 ? -14.182 16.338 7.894 1.00 87.06 268 SER A O 1
ATOM 2094 N N . GLY A 1 269 ? -13.981 14.453 9.104 1.00 89.00 269 GLY A N 1
ATOM 2095 C CA . GLY A 1 269 ? -15.157 14.555 9.965 1.00 89.00 269 GLY A CA 1
ATOM 2096 C C . GLY A 1 269 ? -16.310 13.615 9.604 1.00 89.00 269 GLY A C 1
ATOM 2097 O O . GLY A 1 269 ? -17.258 13.509 10.377 1.00 89.00 269 GLY A O 1
ATOM 2098 N N . LEU A 1 270 ? -16.256 12.917 8.462 1.00 91.56 270 LEU A N 1
ATOM 2099 C CA . LEU A 1 270 ? -17.290 11.949 8.062 1.00 91.56 270 LEU A CA 1
ATOM 2100 C C . LEU A 1 270 ? -16.949 10.498 8.425 1.00 91.56 270 LEU A C 1
ATOM 2102 O O . LEU A 1 270 ? -17.855 9.687 8.597 1.00 91.56 270 LEU A O 1
ATOM 2106 N N . VAL A 1 271 ? -15.659 10.166 8.510 1.00 94.00 271 VAL A N 1
ATOM 2107 C CA . VAL A 1 271 ? -15.157 8.809 8.783 1.00 94.00 271 VAL A CA 1
ATOM 2108 C C . VAL A 1 271 ? -14.104 8.876 9.890 1.00 94.00 271 VAL A C 1
ATOM 2110 O O . VAL A 1 271 ? -13.264 9.771 9.828 1.00 94.00 271 VAL A O 1
ATOM 2113 N N . PRO A 1 272 ? -14.079 7.960 10.873 1.00 94.19 272 PRO A N 1
ATOM 2114 C CA . PRO A 1 272 ? -13.136 8.046 11.991 1.00 94.19 272 PRO A CA 1
ATOM 2115 C C . PRO A 1 272 ? -11.663 7.997 11.566 1.00 94.19 272 PRO A C 1
ATOM 2117 O O . PRO A 1 272 ? -10.854 8.773 12.067 1.00 94.19 272 PRO A O 1
ATOM 2120 N N . ILE A 1 273 ? -11.305 7.104 10.637 1.00 97.19 273 ILE A N 1
ATOM 2121 C CA . ILE A 1 273 ? -9.918 6.891 10.205 1.00 97.19 273 ILE A CA 1
ATOM 2122 C C . ILE A 1 273 ? -9.828 6.942 8.682 1.00 97.19 273 ILE A C 1
ATOM 2124 O O . ILE A 1 273 ? -10.610 6.296 7.982 1.00 97.19 273 ILE A O 1
ATOM 2128 N N . ILE A 1 274 ? -8.842 7.676 8.169 1.00 98.00 274 ILE A N 1
ATOM 2129 C CA . ILE A 1 274 ? -8.525 7.765 6.742 1.00 98.00 274 ILE A CA 1
ATOM 2130 C C . ILE A 1 274 ? -7.083 7.300 6.543 1.00 98.00 274 ILE A C 1
ATOM 2132 O O . ILE A 1 274 ? -6.161 7.919 7.067 1.00 98.00 274 ILE A O 1
ATOM 2136 N N . LEU A 1 275 ? -6.877 6.225 5.786 1.00 98.50 275 LEU A N 1
ATOM 2137 C CA . LEU A 1 275 ? -5.550 5.712 5.441 1.00 98.50 275 LEU A CA 1
ATOM 2138 C C . LEU A 1 275 ? -5.164 6.172 4.037 1.00 98.50 275 LEU A C 1
ATOM 2140 O O . LEU A 1 275 ? -5.981 6.058 3.120 1.00 98.50 275 LEU A O 1
ATOM 2144 N N . ASN A 1 276 ? -3.933 6.665 3.867 1.00 97.56 276 ASN A N 1
ATOM 2145 C CA . ASN A 1 276 ? -3.411 7.072 2.562 1.00 97.56 276 ASN A CA 1
ATOM 2146 C C . ASN A 1 276 ? -1.896 6.913 2.351 1.00 97.56 276 ASN A C 1
ATOM 2148 O O . ASN A 1 276 ? -1.151 6.527 3.256 1.00 97.56 276 ASN A O 1
ATOM 2152 N N . GLY A 1 277 ? -1.477 7.197 1.115 1.00 94.25 277 GLY A N 1
ATOM 2153 C CA . GLY A 1 277 ? -0.123 7.051 0.581 1.00 94.25 277 GLY A CA 1
ATOM 2154 C C . GLY A 1 277 ? 0.332 8.276 -0.210 1.00 94.25 277 GLY A C 1
ATOM 2155 O O . GLY A 1 277 ? 0.092 9.412 0.215 1.00 94.25 277 GLY A O 1
ATOM 2156 N N . HIS A 1 278 ? 0.971 8.057 -1.361 1.00 93.25 278 HIS A N 1
ATOM 2157 C CA . HIS A 1 278 ? 1.274 9.036 -2.418 1.00 93.25 278 HIS A CA 1
ATOM 2158 C C . HIS A 1 278 ? 2.366 10.068 -2.082 1.00 93.25 278 HIS A C 1
ATOM 2160 O O . HIS A 1 278 ? 3.228 10.392 -2.893 1.00 93.25 278 HIS A O 1
ATOM 2166 N N . VAL A 1 279 ? 2.368 10.623 -0.867 1.00 90.56 279 VAL A N 1
ATOM 2167 C CA . VAL A 1 279 ? 3.303 11.693 -0.459 1.00 90.56 279 VAL A CA 1
ATOM 2168 C C . VAL A 1 279 ? 4.648 11.164 0.048 1.00 90.56 279 VAL A C 1
ATOM 2170 O O . VAL A 1 279 ? 5.531 11.958 0.378 1.00 90.56 279 VAL A O 1
ATOM 2173 N N . HIS A 1 280 ? 4.796 9.838 0.159 1.00 90.06 280 HIS A N 1
ATOM 2174 C CA . HIS A 1 280 ? 6.001 9.138 0.625 1.00 90.06 280 HIS A CA 1
ATOM 2175 C C . HIS A 1 280 ? 6.513 9.616 2.001 1.00 90.06 280 HIS A C 1
ATOM 2177 O O . HIS A 1 280 ? 7.705 9.524 2.307 1.00 90.06 280 HIS A O 1
ATOM 2183 N N . LYS A 1 281 ? 5.628 10.149 2.856 1.00 90.19 281 LYS A N 1
ATOM 2184 C CA . LYS A 1 281 ? 5.983 10.675 4.181 1.00 90.19 281 LYS A CA 1
ATOM 2185 C C . LYS A 1 281 ? 5.021 10.195 5.263 1.00 90.19 281 LYS A C 1
ATOM 2187 O O . LYS A 1 281 ? 3.904 10.695 5.379 1.00 90.19 281 LYS A O 1
ATOM 2192 N N . ALA A 1 282 ? 5.524 9.308 6.124 1.00 91.94 282 ALA A N 1
ATOM 2193 C CA . ALA A 1 282 ? 4.748 8.785 7.239 1.00 91.94 282 ALA A CA 1
ATOM 2194 C C . ALA A 1 282 ? 4.305 9.912 8.179 1.00 91.94 282 ALA A C 1
ATOM 2196 O O . ALA A 1 282 ? 5.142 10.686 8.668 1.00 91.94 282 ALA A O 1
ATOM 2197 N N . SER A 1 283 ? 3.000 10.012 8.420 1.00 94.19 283 SER A N 1
ATOM 2198 C CA . SER A 1 283 ? 2.414 11.052 9.265 1.00 94.19 283 SER A CA 1
ATOM 2199 C C . SER A 1 283 ? 1.049 10.643 9.807 1.00 94.19 283 SER A C 1
ATOM 2201 O O . SER A 1 283 ? 0.336 9.863 9.185 1.00 94.19 283 SER A O 1
ATOM 2203 N N . LEU A 1 284 ? 0.699 11.180 10.974 1.00 95.19 284 LEU A N 1
ATOM 2204 C CA . LEU A 1 284 ? -0.640 11.107 11.545 1.00 95.19 284 LEU A CA 1
ATOM 2205 C C . LEU A 1 284 ? -1.126 12.535 11.764 1.00 95.19 284 LEU A C 1
ATOM 2207 O O . LEU A 1 284 ? -0.381 13.373 12.280 1.00 95.19 284 LEU A O 1
ATOM 2211 N N . LYS A 1 285 ? -2.354 12.819 11.344 1.00 94.19 285 LYS A N 1
ATOM 2212 C CA . LYS A 1 285 ? -2.958 14.144 11.431 1.00 94.19 285 LYS A CA 1
ATOM 2213 C C . LYS A 1 285 ? -4.419 14.006 11.824 1.00 94.19 285 LYS A C 1
ATOM 2215 O O . LYS A 1 285 ? -5.195 13.389 11.101 1.00 94.19 285 LYS A O 1
ATOM 2220 N N . GLU A 1 286 ? -4.783 14.590 12.954 1.00 92.81 286 GLU A N 1
ATOM 2221 C CA . GLU A 1 286 ? -6.164 14.631 13.417 1.00 92.81 286 GLU A CA 1
ATOM 2222 C C . GLU A 1 286 ? -6.824 15.944 12.986 1.00 92.81 286 GLU A C 1
ATOM 2224 O O . GLU A 1 286 ? -6.299 17.027 13.251 1.00 92.81 286 GLU A O 1
ATOM 2229 N N . GLU A 1 287 ? -7.959 15.850 12.295 1.00 91.19 287 GLU A N 1
ATOM 2230 C CA . GLU A 1 287 ? -8.766 16.991 11.859 1.00 91.19 287 GLU A CA 1
ATOM 2231 C C . GLU A 1 287 ? -10.253 16.648 11.938 1.00 91.19 287 GLU A C 1
ATOM 2233 O O . GLU A 1 287 ? -10.691 15.637 11.396 1.00 91.19 287 GLU A O 1
ATOM 2238 N N . ASN A 1 288 ? -11.047 17.517 12.568 1.00 87.50 288 ASN A N 1
ATOM 2239 C CA . ASN A 1 288 ? -12.504 17.369 12.680 1.00 87.50 288 ASN A CA 1
ATOM 2240 C C . ASN A 1 288 ? -12.954 15.999 13.237 1.00 87.50 288 ASN A C 1
ATOM 2242 O O . ASN A 1 288 ? -13.934 15.448 12.748 1.00 87.50 288 ASN A O 1
ATOM 2246 N N . ASN A 1 289 ? -12.253 15.442 14.232 1.00 86.94 289 ASN A N 1
ATOM 2247 C CA . ASN A 1 289 ? -12.480 14.093 14.787 1.00 86.94 289 ASN A CA 1
ATOM 2248 C C . ASN A 1 289 ? -12.244 12.935 13.792 1.00 86.94 289 ASN A C 1
ATOM 2250 O O . ASN A 1 289 ? -12.678 11.810 14.034 1.00 86.94 289 ASN A O 1
ATOM 2254 N N . SER A 1 290 ? -11.546 13.187 12.684 1.00 93.44 290 SER A N 1
ATOM 2255 C CA . SER A 1 290 ? -10.990 12.150 11.816 1.00 93.44 290 SER A CA 1
ATOM 2256 C C . SER A 1 290 ? -9.481 12.088 11.971 1.00 93.44 290 SER A C 1
ATOM 2258 O O . SER A 1 290 ? -8.796 13.110 11.911 1.00 93.44 290 SER A O 1
ATOM 2260 N N . LEU A 1 291 ? -8.946 10.877 12.078 1.00 95.69 291 LEU A N 1
ATOM 2261 C CA . LEU A 1 291 ? -7.515 10.627 12.061 1.00 95.69 291 LEU A CA 1
ATOM 2262 C C . LEU A 1 291 ? -7.075 10.214 10.655 1.00 95.69 291 LEU A C 1
ATOM 2264 O O . LEU A 1 291 ? -7.398 9.130 10.175 1.00 95.69 291 LEU A O 1
ATOM 2268 N N . THR A 1 292 ? -6.301 11.074 10.003 1.00 96.88 292 THR A N 1
ATOM 2269 C CA . THR A 1 292 ? -5.646 10.761 8.733 1.00 96.88 292 THR A CA 1
ATOM 2270 C C . THR A 1 292 ? -4.262 10.182 8.996 1.00 96.88 292 THR A C 1
ATOM 2272 O O . THR A 1 292 ? -3.442 10.807 9.669 1.00 96.88 292 THR A O 1
ATOM 2275 N N . ILE A 1 293 ? -3.993 9.003 8.449 1.00 97.69 293 ILE A N 1
ATOM 2276 C CA . ILE A 1 293 ? -2.759 8.246 8.641 1.00 97.69 293 ILE A CA 1
ATOM 2277 C C . ILE A 1 293 ? -2.140 7.987 7.271 1.00 97.69 293 ILE A C 1
ATOM 2279 O O . ILE A 1 293 ? -2.736 7.328 6.422 1.00 97.69 293 ILE A O 1
ATOM 2283 N N . ASN A 1 294 ? -0.931 8.496 7.064 1.00 97.19 294 ASN A N 1
ATOM 2284 C CA . ASN A 1 294 ? -0.133 8.219 5.881 1.00 97.19 294 ASN A CA 1
ATOM 2285 C C . ASN A 1 294 ? 0.967 7.214 6.223 1.00 97.19 294 ASN A C 1
ATOM 2287 O O . ASN A 1 294 ? 1.774 7.507 7.107 1.00 97.19 294 ASN A O 1
ATOM 2291 N N . ALA A 1 295 ? 1.051 6.080 5.520 1.00 95.25 295 ALA A N 1
ATOM 2292 C CA . ALA A 1 295 ? 2.067 5.054 5.799 1.00 95.25 295 ALA A CA 1
ATOM 2293 C C . ALA A 1 295 ? 3.493 5.484 5.411 1.00 95.25 295 ALA A C 1
ATOM 2295 O O . ALA A 1 295 ? 4.476 4.893 5.867 1.00 95.25 295 ALA A O 1
ATOM 2296 N N . GLY A 1 296 ? 3.631 6.530 4.596 1.00 92.94 296 GLY A N 1
ATOM 2297 C CA . GLY A 1 296 ? 4.890 6.965 4.016 1.00 92.94 296 GLY A CA 1
ATOM 2298 C C . GLY A 1 296 ? 5.278 6.126 2.810 1.00 92.94 296 GLY A C 1
ATOM 2299 O O . GLY A 1 296 ? 4.538 6.105 1.841 1.00 92.94 296 GLY A O 1
ATOM 2300 N N . THR A 1 297 ? 6.450 5.490 2.834 1.00 91.56 297 THR A N 1
ATOM 2301 C CA . THR A 1 297 ? 6.862 4.576 1.762 1.00 91.56 297 THR A CA 1
ATOM 2302 C C . THR A 1 297 ? 7.476 3.306 2.331 1.00 91.56 297 THR A C 1
ATOM 2304 O O . THR A 1 297 ? 8.593 3.277 2.848 1.00 91.56 297 THR A O 1
ATOM 2307 N N . THR A 1 298 ? 6.744 2.208 2.202 1.00 91.12 298 THR A N 1
ATOM 2308 C CA . THR A 1 298 ? 7.228 0.874 2.567 1.00 91.12 298 THR A CA 1
ATOM 2309 C C . THR A 1 298 ? 8.283 0.388 1.574 1.00 91.12 298 THR A C 1
ATOM 2311 O O . THR A 1 298 ? 9.107 -0.454 1.912 1.00 91.12 298 THR A O 1
ATOM 2314 N N . GLY A 1 299 ? 8.321 0.963 0.370 1.00 85.44 299 GLY A N 1
ATOM 2315 C CA . GLY A 1 299 ? 9.346 0.716 -0.635 1.00 85.44 299 GLY A CA 1
ATOM 2316 C C . GLY A 1 299 ? 10.570 1.628 -0.576 1.00 85.44 299 GLY A C 1
ATOM 2317 O O . GLY A 1 299 ? 11.443 1.464 -1.427 1.00 85.44 299 GLY A O 1
ATOM 2318 N N . ALA A 1 300 ? 10.650 2.593 0.350 1.00 81.75 300 ALA A N 1
ATOM 2319 C CA . ALA A 1 300 ? 11.716 3.605 0.397 1.00 81.75 300 ALA A CA 1
ATOM 2320 C C . ALA A 1 300 ? 11.952 4.313 -0.961 1.00 81.75 300 ALA A C 1
ATOM 2322 O O . ALA A 1 300 ? 13.089 4.490 -1.400 1.00 81.75 300 ALA A O 1
ATOM 2323 N N . ALA A 1 301 ? 10.866 4.699 -1.646 1.00 69.62 301 ALA A N 1
ATOM 2324 C CA . ALA A 1 301 ? 10.859 5.258 -3.008 1.00 69.62 301 ALA A CA 1
ATOM 2325 C C . ALA A 1 301 ? 11.331 4.297 -4.130 1.00 69.62 301 ALA A C 1
ATOM 2327 O O . ALA A 1 301 ? 11.814 4.734 -5.183 1.00 69.62 301 ALA A O 1
ATOM 2328 N N . GLY A 1 302 ? 11.202 2.983 -3.922 1.00 66.94 302 GLY A N 1
ATOM 2329 C CA . GLY A 1 302 ? 11.494 1.954 -4.924 1.00 66.94 302 GLY A CA 1
ATOM 2330 C C . GLY A 1 302 ? 12.986 1.821 -5.254 1.00 66.94 302 GLY A C 1
ATOM 2331 O O . GLY A 1 302 ? 13.864 2.368 -4.584 1.00 66.94 302 GLY A O 1
ATOM 2332 N N . ILE A 1 303 ? 13.315 1.149 -6.365 1.00 57.66 303 ILE A N 1
ATOM 2333 C CA . ILE A 1 303 ? 14.710 1.083 -6.860 1.00 57.66 303 ILE A CA 1
ATOM 2334 C C . ILE A 1 303 ? 15.250 2.472 -7.259 1.00 57.66 303 ILE A C 1
ATOM 2336 O O . ILE A 1 303 ? 16.465 2.681 -7.316 1.00 57.66 303 ILE A O 1
ATOM 2340 N N . ARG A 1 304 ? 14.372 3.451 -7.510 1.00 53.50 304 ARG A N 1
ATOM 2341 C CA . ARG A 1 304 ? 14.762 4.846 -7.771 1.00 53.50 304 ARG A CA 1
ATOM 2342 C C . ARG A 1 304 ? 15.346 5.504 -6.518 1.00 53.50 304 ARG A C 1
ATOM 2344 O O . ARG A 1 304 ? 16.326 6.237 -6.642 1.00 53.50 304 ARG A O 1
ATOM 2351 N N . GLY A 1 305 ? 14.842 5.168 -5.328 1.00 48.97 305 GLY A N 1
ATOM 2352 C CA . GLY A 1 305 ? 15.422 5.560 -4.038 1.00 48.97 305 GLY A CA 1
ATOM 2353 C C . GLY A 1 305 ? 16.878 5.115 -3.865 1.00 48.97 305 GLY A C 1
ATOM 2354 O O . GLY A 1 305 ? 17.683 5.844 -3.304 1.00 48.97 305 GLY A O 1
ATOM 2355 N N . ILE A 1 306 ? 17.275 3.990 -4.474 1.00 47.12 306 ILE A N 1
ATOM 2356 C CA . ILE A 1 306 ? 18.675 3.519 -4.499 1.00 47.12 306 ILE A CA 1
ATOM 2357 C C . ILE A 1 306 ? 19.564 4.412 -5.398 1.00 47.12 306 ILE A C 1
ATOM 2359 O O . ILE A 1 306 ? 20.787 4.452 -5.243 1.00 47.12 306 ILE A O 1
ATOM 2363 N N . GLN A 1 307 ? 18.979 5.111 -6.377 1.00 40.53 307 GLN A N 1
ATOM 2364 C CA . GLN A 1 307 ? 19.690 5.978 -7.329 1.00 40.53 307 GLN A CA 1
ATOM 2365 C C . GLN A 1 307 ? 19.698 7.456 -6.909 1.00 40.53 307 GLN A C 1
ATOM 2367 O O . GLN A 1 307 ? 20.622 8.191 -7.269 1.00 40.53 307 GLN A O 1
ATOM 2372 N N . CYS A 1 308 ? 18.696 7.896 -6.148 1.00 38.31 308 CYS A N 1
ATOM 2373 C CA . CYS A 1 308 ? 18.595 9.250 -5.618 1.00 38.31 308 CYS A CA 1
ATOM 2374 C C . CYS A 1 308 ? 19.350 9.375 -4.287 1.00 38.31 308 CYS A C 1
ATOM 2376 O O . CYS A 1 308 ? 19.223 8.546 -3.401 1.00 38.31 308 CYS A O 1
ATOM 2378 N N . LYS A 1 309 ? 20.113 10.459 -4.108 1.00 40.62 309 LYS A N 1
ATOM 2379 C CA . LYS A 1 309 ? 20.869 10.769 -2.873 1.00 40.62 309 LYS A CA 1
ATOM 2380 C C . LYS A 1 309 ? 19.986 11.128 -1.655 1.00 40.62 309 LYS A C 1
ATOM 2382 O O . LYS A 1 309 ? 20.484 11.740 -0.715 1.00 40.62 309 LYS A O 1
ATOM 2387 N N . GLY A 1 310 ? 18.685 10.849 -1.708 1.00 48.09 310 GLY A N 1
ATOM 2388 C CA . GLY A 1 310 ? 17.744 11.144 -0.633 1.00 48.09 310 GLY A CA 1
ATOM 2389 C C . GLY A 1 310 ? 17.519 9.899 0.212 1.00 48.09 310 GLY A C 1
ATOM 2390 O O . GLY A 1 310 ? 17.006 8.913 -0.302 1.00 48.09 310 GLY A O 1
ATOM 2391 N N . ASP A 1 311 ? 17.890 9.962 1.490 1.00 60.38 311 ASP A N 1
ATOM 2392 C CA . ASP A 1 311 ? 17.610 8.932 2.498 1.00 60.38 311 ASP A CA 1
ATOM 2393 C C . ASP A 1 311 ? 16.104 8.924 2.833 1.00 60.38 311 ASP A C 1
ATOM 2395 O O . ASP A 1 311 ? 15.699 9.347 3.917 1.00 60.38 311 ASP A O 1
ATOM 2399 N N . THR A 1 312 ? 15.240 8.523 1.894 1.00 70.38 312 THR A N 1
ATOM 2400 C CA . THR A 1 312 ? 13.829 8.306 2.227 1.00 70.38 312 THR A CA 1
ATOM 2401 C C . THR A 1 312 ? 13.739 7.013 3.042 1.00 70.38 312 THR A C 1
ATOM 2403 O O . THR A 1 312 ? 14.042 5.949 2.501 1.00 70.38 312 THR A O 1
ATOM 2406 N N . PRO A 1 313 ? 13.369 7.073 4.335 1.00 78.12 313 PRO A N 1
ATOM 2407 C CA . PRO A 1 313 ? 13.300 5.885 5.173 1.00 78.12 313 PRO A CA 1
ATOM 2408 C C . PRO A 1 313 ? 12.239 4.915 4.654 1.00 78.12 313 PRO A C 1
ATOM 2410 O O . PRO A 1 313 ? 11.181 5.353 4.201 1.00 78.12 313 PRO A O 1
ATOM 2413 N N . TYR A 1 314 ? 12.468 3.611 4.827 1.00 85.25 314 TYR A N 1
ATOM 2414 C CA . TYR A 1 314 ? 11.354 2.660 4.836 1.00 85.25 314 TYR A CA 1
ATOM 2415 C C . TYR A 1 314 ? 10.404 3.061 5.956 1.00 85.25 314 TYR A C 1
ATOM 2417 O O . TYR A 1 314 ? 10.861 3.378 7.060 1.00 85.25 314 TYR A O 1
ATOM 2425 N N . SER A 1 315 ? 9.103 3.010 5.703 1.00 91.38 315 SER A N 1
ATOM 2426 C CA . SER A 1 315 ? 8.112 3.219 6.747 1.00 91.38 315 SER A CA 1
ATOM 2427 C C . SER A 1 315 ? 6.880 2.340 6.600 1.00 91.38 315 SER A C 1
ATOM 2429 O O . SER A 1 315 ? 6.494 1.939 5.504 1.00 91.38 315 SER A O 1
ATOM 2431 N N . ALA A 1 316 ? 6.277 2.043 7.742 1.00 94.12 316 ALA A N 1
ATOM 2432 C CA . ALA A 1 316 ? 4.984 1.389 7.860 1.00 94.12 316 ALA A CA 1
ATOM 2433 C C . ALA A 1 316 ? 4.333 1.839 9.171 1.00 94.12 316 ALA A C 1
ATOM 2435 O O . ALA A 1 316 ? 5.027 2.313 10.078 1.00 94.12 316 ALA A O 1
ATOM 2436 N N . ILE A 1 317 ? 3.015 1.698 9.279 1.00 96.25 317 ILE A N 1
ATOM 2437 C CA . ILE A 1 317 ? 2.287 2.052 10.498 1.00 96.25 317 ILE A CA 1
ATOM 2438 C C . ILE A 1 317 ? 1.526 0.834 10.992 1.00 96.25 317 ILE A C 1
ATOM 2440 O O . ILE A 1 317 ? 0.731 0.253 10.264 1.00 96.25 317 ILE A O 1
ATOM 2444 N N . LEU A 1 318 ? 1.763 0.440 12.238 1.00 94.94 318 LEU A N 1
ATOM 2445 C CA . LEU A 1 318 ? 1.038 -0.651 12.872 1.00 94.94 318 LEU A CA 1
ATOM 2446 C C . LEU A 1 318 ? -0.068 -0.080 13.758 1.00 94.94 318 LEU A C 1
ATOM 2448 O O . LEU A 1 318 ? 0.200 0.636 14.718 1.00 94.94 318 LEU A O 1
ATOM 2452 N N . LEU A 1 319 ? -1.313 -0.392 13.423 1.00 96.19 319 LEU A N 1
ATOM 2453 C CA . LEU A 1 319 ? -2.508 0.081 14.107 1.00 96.19 319 LEU A CA 1
ATOM 2454 C C . LEU A 1 319 ? -3.032 -0.999 15.049 1.00 96.19 319 LEU A C 1
ATOM 2456 O O . LEU A 1 319 ? -3.162 -2.166 14.674 1.00 96.19 319 LEU A O 1
ATOM 2460 N N . TYR A 1 320 ? -3.381 -0.596 16.264 1.00 93.19 320 TYR A N 1
ATOM 2461 C CA . TYR A 1 320 ? -3.908 -1.477 17.295 1.00 93.19 320 TYR A CA 1
ATOM 2462 C C . TYR A 1 320 ? -5.361 -1.126 17.563 1.00 93.19 320 TYR A C 1
ATOM 2464 O O . TYR A 1 320 ? -5.656 -0.047 18.073 1.00 93.19 320 TYR A O 1
ATOM 2472 N N . PHE A 1 321 ? -6.265 -2.049 17.263 1.00 92.56 321 PHE A N 1
ATOM 2473 C CA . PHE A 1 321 ? -7.688 -1.910 17.530 1.00 92.56 321 PHE A CA 1
ATOM 2474 C C . PHE A 1 321 ? -8.073 -2.782 18.713 1.00 92.56 321 PHE A C 1
ATOM 2476 O O . PHE A 1 321 ? -7.880 -3.996 18.690 1.00 92.56 321 PHE A O 1
ATOM 2483 N N . LYS A 1 322 ? -8.638 -2.179 19.753 1.00 88.75 322 LYS A N 1
ATOM 2484 C CA . LYS A 1 322 ? -9.082 -2.886 20.953 1.00 88.75 322 LYS A CA 1
ATOM 2485 C C . LYS A 1 322 ? -10.599 -2.981 20.949 1.00 88.75 322 LYS A C 1
ATOM 2487 O O . LYS A 1 322 ? -11.293 -1.975 20.810 1.00 88.75 322 LYS A O 1
ATOM 2492 N N . LYS A 1 323 ? -11.118 -4.194 21.138 1.00 83.38 323 LYS A N 1
ATOM 2493 C CA . LYS A 1 323 ? -12.533 -4.406 21.444 1.00 83.38 323 LYS A CA 1
ATOM 2494 C C . LYS A 1 323 ? -12.716 -4.431 22.963 1.00 83.38 323 LYS A C 1
ATOM 2496 O O . LYS A 1 323 ? -12.262 -5.371 23.617 1.00 83.38 323 LYS A O 1
ATOM 2501 N N . SER A 1 324 ? -13.343 -3.390 23.509 1.00 73.31 324 SER A N 1
ATOM 2502 C CA . SER A 1 324 ? -13.772 -3.352 24.915 1.00 73.31 324 SER A CA 1
ATOM 2503 C C . SER A 1 324 ? -15.055 -4.172 25.100 1.00 73.31 324 SER A C 1
ATOM 2505 O O . SER A 1 324 ? -15.821 -4.325 24.150 1.00 73.31 324 SER A O 1
ATOM 2507 N N . GLU A 1 325 ? -15.310 -4.690 26.305 1.00 67.81 325 GLU A N 1
ATOM 2508 C CA . GLU A 1 325 ? -16.506 -5.503 26.606 1.00 67.81 325 GLU A CA 1
ATOM 2509 C C . GLU A 1 325 ? -17.821 -4.755 26.322 1.00 67.81 325 GLU A C 1
ATOM 2511 O O . GLU A 1 325 ? -18.814 -5.378 25.952 1.00 67.81 325 GLU A O 1
ATOM 2516 N N . ASN A 1 326 ? -17.801 -3.421 26.419 1.00 65.62 326 ASN A N 1
ATOM 2517 C CA . ASN A 1 326 ? -18.962 -2.551 26.216 1.00 65.62 326 ASN A CA 1
ATOM 2518 C C . ASN A 1 326 ? -19.105 -2.014 24.781 1.00 65.62 326 ASN A C 1
ATOM 2520 O O . ASN A 1 326 ? -20.072 -1.315 24.490 1.00 65.62 326 ASN A O 1
ATOM 2524 N N . LEU A 1 327 ? -18.152 -2.299 23.886 1.00 67.75 327 LEU A N 1
ATOM 2525 C CA . LEU A 1 327 ? -18.168 -1.795 22.512 1.00 67.75 327 LEU A CA 1
ATOM 2526 C C . LEU A 1 327 ? -18.568 -2.902 21.532 1.00 67.75 327 LEU A C 1
ATOM 2528 O O . LEU A 1 327 ? -17.977 -3.984 21.497 1.00 67.75 327 LEU A O 1
ATOM 2532 N N . GLU A 1 328 ? -19.542 -2.609 20.667 1.00 72.12 328 GLU A N 1
ATOM 2533 C CA . GLU A 1 328 ? -19.938 -3.533 19.596 1.00 72.12 328 GLU A CA 1
ATOM 2534 C C . GLU A 1 328 ? -18.804 -3.743 18.576 1.00 72.12 328 GLU A C 1
ATOM 2536 O O . GLU A 1 328 ? -18.640 -4.851 18.048 1.00 72.12 328 GLU A O 1
ATOM 2541 N N . LYS A 1 329 ? -17.973 -2.711 18.361 1.00 79.06 329 LYS A N 1
ATOM 2542 C CA . LYS A 1 329 ? -16.869 -2.690 17.395 1.00 79.06 329 LYS A CA 1
ATOM 2543 C C . LYS A 1 329 ? -15.506 -2.390 18.037 1.00 79.06 329 LYS A C 1
ATOM 2545 O O . LYS A 1 329 ? -15.452 -1.667 19.031 1.00 79.06 329 LYS A O 1
ATOM 2550 N N . PRO A 1 330 ? -14.398 -2.902 17.470 1.00 86.12 330 PRO A N 1
ATOM 2551 C CA . PRO A 1 330 ? -13.052 -2.484 17.856 1.00 86.12 330 PRO A CA 1
ATOM 2552 C C . PRO A 1 330 ? -12.819 -0.991 17.575 1.00 86.12 330 PRO A C 1
ATOM 2554 O O . PRO A 1 330 ? -13.171 -0.508 16.502 1.00 86.12 330 PRO A O 1
ATOM 2557 N N . GLN A 1 331 ? -12.177 -0.279 18.502 1.00 89.81 331 GLN A N 1
ATOM 2558 C CA . GLN A 1 331 ? -11.746 1.115 18.325 1.00 89.81 331 GLN A CA 1
ATOM 2559 C C . GLN A 1 331 ? -10.220 1.211 18.307 1.00 89.81 331 GLN A C 1
ATOM 2561 O O . GLN A 1 331 ? -9.535 0.398 18.936 1.00 89.81 331 GLN A O 1
ATOM 2566 N N . LEU A 1 332 ? -9.681 2.205 17.596 1.00 92.00 332 LEU A N 1
ATOM 2567 C CA . LEU A 1 332 ? -8.241 2.454 17.559 1.00 92.00 332 LEU A CA 1
ATOM 2568 C C . LEU A 1 332 ? -7.745 2.835 18.960 1.00 92.00 332 LEU A C 1
ATOM 2570 O O . LEU A 1 332 ? -8.250 3.756 19.588 1.00 92.00 332 LEU A O 1
ATOM 2574 N N . PHE A 1 333 ? -6.757 2.097 19.447 1.00 90.50 333 PHE A N 1
ATOM 2575 C CA . PHE A 1 333 ? -6.153 2.267 20.765 1.00 90.50 333 PHE A CA 1
ATOM 2576 C C . PHE A 1 333 ? -4.763 2.892 20.674 1.00 90.50 333 PHE A C 1
ATOM 2578 O O . PHE A 1 333 ? -4.404 3.758 21.470 1.00 90.50 333 PHE A O 1
ATOM 2585 N N . ALA A 1 334 ? -3.968 2.443 19.704 1.00 91.25 334 ALA A N 1
ATOM 2586 C CA . ALA A 1 334 ? -2.617 2.934 19.496 1.00 91.25 334 ALA A CA 1
ATOM 2587 C C . ALA A 1 334 ? -2.193 2.803 18.031 1.00 91.25 334 ALA A C 1
ATOM 2589 O O . ALA A 1 334 ? -2.757 2.006 17.278 1.00 91.25 334 ALA A O 1
ATOM 2590 N N . ALA A 1 335 ? -1.165 3.556 17.654 1.00 93.25 335 ALA A N 1
ATOM 2591 C CA . ALA A 1 335 ? -0.471 3.431 16.382 1.00 93.25 335 ALA A CA 1
ATOM 2592 C C . ALA A 1 335 ? 1.044 3.507 16.597 1.00 93.25 335 ALA A C 1
ATOM 2594 O O . ALA A 1 335 ? 1.529 4.420 17.267 1.00 93.25 335 ALA A O 1
ATOM 2595 N N . ASP A 1 336 ? 1.778 2.579 15.990 1.00 90.56 336 ASP A N 1
ATOM 2596 C CA . ASP A 1 336 ? 3.236 2.568 15.968 1.00 90.56 336 ASP A CA 1
ATOM 2597 C C . ASP A 1 336 ? 3.727 2.988 14.589 1.00 90.56 336 ASP A C 1
ATOM 2599 O O . ASP A 1 336 ? 3.508 2.292 13.598 1.00 90.56 336 ASP A O 1
ATOM 2603 N N . ILE A 1 337 ? 4.425 4.118 14.524 1.00 91.12 337 ILE A N 1
ATOM 2604 C CA . ILE A 1 337 ? 5.109 4.563 13.313 1.00 91.12 337 ILE A CA 1
ATOM 2605 C C . ILE A 1 337 ? 6.475 3.893 13.278 1.00 91.12 337 ILE A C 1
ATOM 2607 O O . ILE A 1 337 ? 7.333 4.185 14.112 1.00 91.12 337 ILE A O 1
ATOM 2611 N N . ILE A 1 338 ? 6.691 3.029 12.294 1.00 87.31 338 ILE A N 1
ATOM 2612 C CA . ILE A 1 338 ? 7.937 2.295 12.101 1.00 87.31 338 ILE A CA 1
ATOM 2613 C C . ILE A 1 338 ? 8.734 2.972 10.989 1.00 87.31 338 ILE A C 1
ATOM 2615 O O . ILE A 1 338 ? 8.205 3.184 9.900 1.00 87.31 338 ILE A O 1
ATOM 2619 N N . LYS A 1 339 ? 10.000 3.327 11.252 1.00 84.50 339 LYS A N 1
ATOM 2620 C CA . LYS A 1 339 ? 10.904 3.968 10.281 1.00 84.50 339 LYS A CA 1
ATOM 2621 C C . LYS A 1 339 ? 12.293 3.329 10.271 1.00 84.50 339 LYS A C 1
ATOM 2623 O O . LYS A 1 339 ? 12.875 3.076 11.327 1.00 84.50 339 LYS A O 1
ATOM 2628 N N . ILE A 1 340 ? 12.857 3.150 9.076 1.00 77.56 340 ILE A N 1
ATOM 2629 C CA . ILE A 1 340 ? 14.238 2.690 8.858 1.00 77.56 340 ILE A CA 1
ATOM 2630 C C . ILE A 1 340 ? 14.922 3.620 7.852 1.00 77.56 340 ILE A C 1
ATOM 2632 O O . ILE A 1 340 ? 14.737 3.486 6.646 1.00 77.56 340 ILE A O 1
ATOM 2636 N N . SER A 1 341 ? 15.707 4.578 8.352 1.00 66.12 341 SER A N 1
ATOM 2637 C CA . SER A 1 341 ? 16.319 5.648 7.542 1.00 66.12 341 SER A CA 1
ATOM 2638 C C . SER A 1 341 ? 17.574 5.229 6.792 1.00 66.12 341 SER A C 1
ATOM 2640 O O . SER A 1 341 ? 17.814 5.691 5.684 1.00 66.12 341 SER A O 1
ATOM 2642 N N . ASN A 1 342 ? 18.393 4.364 7.386 1.00 58.88 342 ASN A N 1
ATOM 2643 C CA . ASN A 1 342 ? 19.571 3.806 6.738 1.00 58.88 342 ASN A CA 1
ATOM 2644 C C . ASN A 1 342 ? 19.965 2.528 7.479 1.00 58.88 342 ASN A C 1
ATOM 2646 O O . ASN A 1 342 ? 19.893 2.469 8.706 1.00 58.88 342 ASN A O 1
ATOM 2650 N N . ILE A 1 343 ? 20.452 1.544 6.735 1.00 49.28 343 ILE A N 1
ATOM 2651 C CA . ILE A 1 343 ? 20.946 0.249 7.210 1.00 49.28 343 ILE A CA 1
ATOM 2652 C C . ILE A 1 343 ? 21.973 0.398 8.359 1.00 49.28 343 ILE A C 1
ATOM 2654 O O . ILE A 1 343 ? 22.080 -0.462 9.228 1.00 49.28 343 ILE A O 1
ATOM 2658 N N . LYS A 1 344 ? 22.700 1.526 8.412 1.00 44.94 344 LYS A N 1
ATOM 2659 C CA . LYS A 1 344 ? 23.669 1.852 9.479 1.00 44.94 344 LYS A CA 1
ATOM 2660 C C . LYS A 1 344 ? 23.134 2.750 10.605 1.00 44.94 344 LYS A C 1
ATOM 2662 O O . LYS A 1 344 ? 23.815 2.892 11.616 1.00 44.94 344 LYS A O 1
ATOM 2667 N N . ALA A 1 345 ? 21.982 3.399 10.426 1.00 48.41 345 ALA A N 1
ATOM 2668 C CA . ALA A 1 345 ? 21.503 4.485 11.293 1.00 48.41 345 ALA A CA 1
ATOM 2669 C C . ALA A 1 345 ? 20.492 4.043 12.366 1.00 48.41 345 ALA A C 1
ATOM 2671 O O . ALA A 1 345 ? 20.191 4.817 13.271 1.00 48.41 345 ALA A O 1
ATOM 2672 N N . GLY A 1 346 ? 20.021 2.797 12.307 1.00 55.81 346 GLY A N 1
ATOM 2673 C CA . GLY A 1 346 ? 19.130 2.230 13.313 1.00 55.81 346 GLY A CA 1
ATOM 2674 C C . GLY A 1 346 ? 17.650 2.303 12.942 1.00 55.81 346 GLY A C 1
ATOM 2675 O O . GLY A 1 346 ? 17.237 2.936 11.971 1.00 55.81 346 GLY A O 1
ATOM 2676 N N . PHE A 1 347 ? 16.868 1.574 13.729 1.00 68.88 347 PHE A N 1
ATOM 2677 C CA . PHE A 1 347 ? 15.428 1.399 13.601 1.00 68.88 347 PHE A CA 1
ATOM 2678 C C . PHE A 1 347 ? 14.726 2.324 14.601 1.00 68.88 347 PHE A C 1
ATOM 2680 O O . PHE A 1 347 ? 15.116 2.366 15.769 1.00 68.88 347 PHE A O 1
ATOM 2687 N N . GLN A 1 348 ? 13.713 3.065 14.152 1.00 74.31 348 GLN A N 1
ATOM 2688 C CA . GLN A 1 348 ? 12.934 3.969 14.996 1.00 74.31 348 GLN A CA 1
ATOM 2689 C C . GLN A 1 348 ? 11.482 3.510 15.046 1.00 74.31 348 GLN A C 1
ATOM 2691 O O . GLN A 1 348 ? 10.864 3.295 14.003 1.00 74.31 348 GLN A O 1
ATOM 2696 N N . VAL A 1 349 ? 10.932 3.438 16.261 1.00 80.62 349 VAL A N 1
ATOM 2697 C CA . VAL A 1 349 ? 9.493 3.283 16.475 1.00 80.62 349 VAL A CA 1
ATOM 2698 C C . VAL A 1 349 ? 8.983 4.311 17.450 1.00 80.62 349 VAL A C 1
ATOM 2700 O O . VAL A 1 349 ? 9.575 4.553 18.501 1.00 80.62 349 VAL A O 1
ATOM 2703 N N . GLU A 1 350 ? 7.874 4.917 17.063 1.00 84.12 350 GLU A N 1
ATOM 2704 C CA . GLU A 1 350 ? 7.156 5.917 17.828 1.00 84.12 350 GLU A CA 1
ATOM 2705 C C . GLU A 1 350 ? 5.727 5.420 18.039 1.00 84.12 350 GLU A C 1
ATOM 2707 O O . GLU A 1 350 ? 4.998 5.234 17.067 1.00 84.12 350 GLU A O 1
ATOM 2712 N N . ARG A 1 351 ? 5.350 5.180 19.300 1.00 85.25 351 ARG A N 1
ATOM 2713 C CA . ARG A 1 351 ? 3.999 4.755 19.686 1.00 85.25 351 ARG A CA 1
ATOM 2714 C C . ARG A 1 351 ? 3.171 5.954 20.118 1.00 85.25 351 ARG A C 1
ATOM 2716 O O . ARG A 1 351 ? 3.582 6.697 21.008 1.00 85.25 351 ARG A O 1
ATOM 2723 N N . ILE A 1 352 ? 1.983 6.076 19.545 1.00 88.75 352 ILE A N 1
ATOM 2724 C CA . ILE A 1 352 ? 0.982 7.087 19.881 1.00 88.75 352 ILE A CA 1
ATOM 2725 C C . ILE A 1 352 ? -0.253 6.361 20.417 1.00 88.75 352 ILE A C 1
ATOM 2727 O O . ILE A 1 352 ? -0.692 5.382 19.818 1.00 88.75 352 ILE A O 1
ATOM 2731 N N . PHE A 1 353 ? -0.795 6.821 21.546 1.00 87.94 353 PHE A N 1
ATOM 2732 C CA . PHE A 1 353 ? -2.032 6.302 22.136 1.00 87.94 353 PHE A CA 1
ATOM 2733 C C . PHE A 1 353 ? -3.194 7.249 21.844 1.00 87.94 353 PHE A C 1
ATOM 2735 O O . PHE A 1 353 ? -3.003 8.464 21.822 1.00 87.94 353 PHE A O 1
ATOM 2742 N N . PHE A 1 354 ? -4.384 6.684 21.671 1.00 87.00 354 PHE A N 1
ATOM 2743 C CA . PHE A 1 354 ? -5.621 7.424 21.434 1.00 87.00 354 PHE A CA 1
ATOM 2744 C C . PHE A 1 354 ? -6.583 7.219 22.604 1.00 87.00 354 PHE A C 1
ATOM 2746 O O . PHE A 1 354 ? -6.631 6.137 23.196 1.00 87.00 354 PHE A O 1
ATOM 2753 N N . GLU A 1 355 ? -7.329 8.266 22.958 1.00 76.69 355 GLU A N 1
ATOM 2754 C CA . GLU A 1 355 ? -8.389 8.160 23.962 1.00 76.69 355 GLU A CA 1
ATOM 2755 C C . GLU A 1 355 ? -9.515 7.268 23.425 1.00 76.69 355 GLU A C 1
ATOM 2757 O O . GLU A 1 355 ? -9.943 7.412 22.280 1.00 76.69 355 GLU A O 1
ATOM 2762 N N . GLN A 1 356 ? -9.981 6.325 24.245 1.00 66.06 356 GLN A N 1
ATOM 2763 C CA . GLN A 1 356 ? -11.149 5.508 23.918 1.00 66.06 356 GLN A CA 1
ATOM 2764 C C . GLN A 1 356 ? -12.400 6.220 24.422 1.00 66.06 356 GLN A C 1
ATOM 2766 O O . GLN A 1 356 ? -12.411 6.728 25.545 1.00 66.06 356 GLN A O 1
ATOM 2771 N N . GLU A 1 357 ? -13.458 6.247 23.614 1.00 59.47 357 GLU A N 1
ATOM 2772 C CA . GLU A 1 357 ? -14.748 6.739 24.088 1.00 59.47 357 GLU A CA 1
ATOM 2773 C C . GLU A 1 357 ? -15.319 5.734 25.097 1.00 59.47 357 GLU A C 1
ATOM 2775 O O . GLU A 1 357 ? -15.841 4.678 24.733 1.00 59.47 357 GLU A O 1
ATOM 2780 N N . ASP A 1 358 ? -15.220 6.065 26.385 1.00 46.03 358 ASP A N 1
ATOM 2781 C CA . ASP A 1 358 ? -15.958 5.368 27.432 1.00 46.03 358 ASP A CA 1
ATOM 2782 C C . ASP A 1 358 ? -17.454 5.646 27.238 1.00 46.03 358 ASP A C 1
ATOM 2784 O O . ASP A 1 358 ? -17.952 6.735 27.545 1.00 46.03 358 ASP A O 1
ATOM 2788 N N . VAL A 1 359 ? -18.194 4.651 26.747 1.00 45.16 359 VAL A N 1
ATOM 2789 C CA . VAL A 1 359 ? -19.660 4.676 26.798 1.00 45.16 359 VAL A CA 1
ATOM 2790 C C . VAL A 1 359 ? -20.059 4.571 28.275 1.00 45.16 359 VAL A C 1
ATOM 2792 O O . VAL A 1 359 ? -19.983 3.493 28.866 1.00 45.16 359 VAL A O 1
ATOM 2795 N N . ARG A 1 360 ? -20.399 5.711 28.886 1.00 35.78 360 ARG A N 1
ATOM 2796 C CA . ARG A 1 360 ? -20.943 5.796 30.252 1.00 35.78 360 ARG A CA 1
ATOM 2797 C C . ARG A 1 360 ? -22.378 5.307 30.344 1.00 35.78 360 ARG A C 1
ATOM 2799 O O . ARG A 1 360 ? -23.166 5.624 29.425 1.00 35.78 360 ARG A O 1
#

Nearest PDB structures (foldseek):
  2hy1-assembly1_A-2  TM=5.821E-01  e=7.733E-10  Mycobacterium tuberculosis H37Rv
  2hyo-assembly1_A-2  TM=5.785E-01  e=9.240E-10  Mycobacterium tuberculosis H37Rv
  2hyp-assembly1_A-2  TM=5.750E-01  e=4.865E-09  Mycobacterium tuberculosis H37Rv
  3qfo-assembly1_B  TM=5.308E-01  e=3.446E-08  Streptococcus pneumoniae R6
  7mhu-assembly2_B  TM=4.8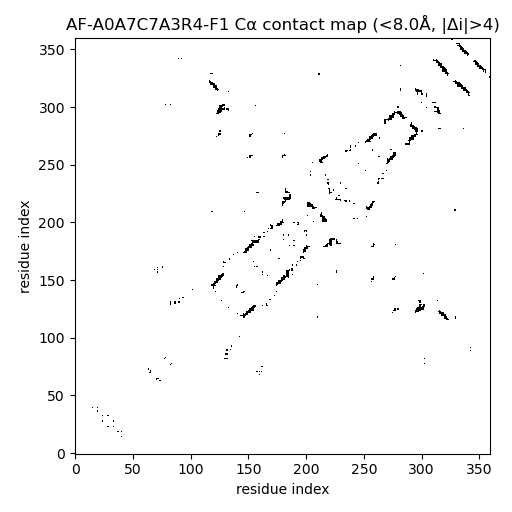11E-01  e=5.373E+00  Bacteroides acidifaciens